Protein AF-A0A254RYH1-F1 (afdb_monomer_lite)

pLDDT: mean 77.45, std 20.41, range [23.27, 95.62]

Secondary structure (DSSP, 8-state):
---------PPPP--PPPP-----------PPP----HHHHHHHHHHHT-HHHHHHHHHHHHHHHHHHH-HHHHHHHHHHHHHHHHH-HHHHHHHHH--SSTTHHHHHHHHHGGGS-SS--HHHHHHHHHHHHHHH-GGGHHHHHHHHHHHHHH--HHHHHHHHHH-HHHHHHHHHHHHHHHHT-

Foldseek 3Di:
DDDDDDDDPDDDDDDDDDDDDDDDDDPPPPDPDPDQDPVNLVVLLVVLPPPVNLVVQLVVQLVSCCLQQNNVLSSQLSNQLSVQCSPDSVNVVLVVPDDDDPSCLVCVLVSRLVSHDQARDPRSLVSQLVVVCVVPPPVCSQLSNQLSVVCRVVDGRSRLVNCCSNPVPVSVVVSVVSSVVSVVD

Radius of gyration: 21.61 Å; chains: 1; bounding box: 46×50×61 Å

Sequence (185 aa):
MAVSLVFGQKAPTKAAPIDPKASAPTPATTMPAFEITEEDMAMIRMLLNNEMFKNSFAEQCTAESATLLGAEQAAKSCNCAYDGLIKNDKLLYALATTDNDDGFDKWGFDVIEPCLPEKFTAEMGKAFVNQCVAESGEAARSVCECTYKEITKKYTVKSLVKSAFENPEKMQMDLVMIAGGCALK

Structure (mmCIF, N/CA/C/O backbone):
data_AF-A0A254RYH1-F1
#
_entry.id   AF-A0A254RYH1-F1
#
loop_
_atom_site.group_PDB
_atom_site.id
_atom_site.type_symbol
_atom_site.label_atom_id
_atom_site.label_alt_id
_atom_site.label_comp_id
_atom_site.label_asym_id
_atom_site.label_entity_id
_atom_site.label_seq_id
_atom_site.pdbx_PDB_ins_code
_atom_site.Cartn_x
_atom_site.Cartn_y
_atom_site.Cartn_z
_atom_site.occupancy
_atom_site.B_iso_or_equiv
_atom_site.auth_seq_id
_atom_site.auth_comp_id
_atom_site.auth_asym_id
_atom_site.auth_atom_id
_atom_site.pdbx_PDB_model_num
ATOM 1 N N . MET A 1 1 ? 19.716 11.170 -8.579 1.00 33.19 1 MET A N 1
ATOM 2 C CA . MET A 1 1 ? 19.469 10.690 -7.205 1.00 33.19 1 MET A CA 1
ATOM 3 C C . MET A 1 1 ? 18.232 11.398 -6.686 1.00 33.19 1 MET A C 1
ATOM 5 O O . MET A 1 1 ? 18.332 12.570 -6.356 1.00 33.19 1 MET A O 1
ATOM 9 N N . ALA A 1 2 ? 17.087 10.721 -6.703 1.00 23.27 2 ALA A N 1
ATOM 10 C CA . ALA A 1 2 ? 15.892 11.061 -5.935 1.00 23.27 2 ALA A CA 1
ATOM 11 C C . ALA A 1 2 ? 14.972 9.834 -6.002 1.00 23.27 2 ALA A C 1
ATOM 13 O O . ALA A 1 2 ? 14.367 9.580 -7.034 1.00 23.27 2 ALA A O 1
ATOM 14 N N . VAL A 1 3 ? 14.973 9.030 -4.939 1.00 28.88 3 VAL A N 1
ATOM 15 C CA . VAL A 1 3 ? 13.918 8.051 -4.663 1.00 28.88 3 VAL A CA 1
ATOM 16 C C . VAL A 1 3 ? 12.916 8.824 -3.822 1.00 28.88 3 VAL A C 1
ATOM 18 O O . VAL A 1 3 ? 13.241 9.196 -2.695 1.00 28.88 3 VAL A O 1
ATOM 21 N N . SER A 1 4 ? 11.751 9.136 -4.376 1.00 26.77 4 SER A N 1
ATOM 22 C CA . SER A 1 4 ? 10.667 9.766 -3.622 1.00 26.77 4 SER A CA 1
ATOM 23 C C . SER A 1 4 ? 9.492 8.808 -3.569 1.00 26.77 4 SER A C 1
ATOM 25 O O . SER A 1 4 ? 8.506 8.953 -4.280 1.00 26.77 4 SER A O 1
ATOM 27 N N . LEU A 1 5 ? 9.636 7.823 -2.685 1.00 28.67 5 LEU A N 1
ATOM 28 C CA . LEU A 1 5 ? 8.502 7.228 -1.996 1.00 28.67 5 LEU A CA 1
ATOM 29 C C . LEU A 1 5 ? 8.273 8.045 -0.716 1.00 28.67 5 LEU A C 1
ATOM 31 O O . LEU A 1 5 ? 9.214 8.542 -0.102 1.00 28.67 5 LEU A O 1
ATOM 35 N N . VAL A 1 6 ? 6.996 8.263 -0.443 1.00 38.44 6 VAL A N 1
ATOM 36 C CA . VAL A 1 6 ? 6.366 9.332 0.339 1.00 38.44 6 VAL A CA 1
ATOM 37 C C . VAL A 1 6 ? 6.718 9.297 1.845 1.00 38.44 6 VAL A C 1
ATOM 39 O O . VAL A 1 6 ? 7.203 8.291 2.349 1.00 38.44 6 VAL A O 1
ATOM 42 N N . PHE A 1 7 ? 6.366 10.387 2.542 1.00 36.16 7 PHE A N 1
ATOM 43 C CA . PHE A 1 7 ? 6.183 10.547 3.998 1.00 36.16 7 PHE A CA 1
ATOM 44 C C . PHE A 1 7 ? 7.418 10.934 4.830 1.00 36.16 7 PHE A C 1
ATOM 46 O O . PHE A 1 7 ? 8.442 10.263 4.845 1.00 36.16 7 PHE A O 1
ATOM 53 N N . GLY A 1 8 ? 7.292 12.065 5.542 1.00 34.50 8 GLY A N 1
ATOM 54 C CA . GLY A 1 8 ? 8.281 12.557 6.506 1.00 34.50 8 GLY A CA 1
ATOM 55 C C . GLY A 1 8 ? 8.925 13.906 6.163 1.00 34.50 8 GLY A C 1
ATOM 56 O O . GLY A 1 8 ? 10.149 14.005 6.084 1.00 34.50 8 GLY A O 1
ATOM 57 N N . GLN A 1 9 ? 8.148 14.987 6.010 1.00 30.06 9 GLN A N 1
ATOM 58 C CA . GLN A 1 9 ? 8.721 16.334 6.153 1.00 30.06 9 GLN A CA 1
ATOM 59 C C . GLN A 1 9 ? 8.847 16.672 7.644 1.00 30.06 9 GLN A C 1
ATOM 61 O O . GLN A 1 9 ? 7.959 17.270 8.245 1.00 30.06 9 G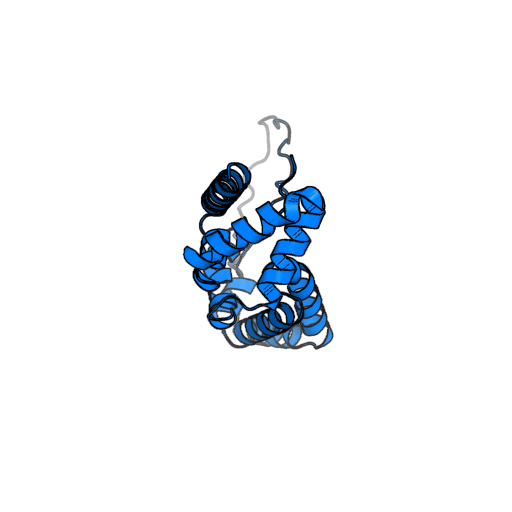LN A O 1
ATOM 66 N N . LYS A 1 10 ? 9.989 16.315 8.243 1.00 35.03 10 LYS A N 1
ATOM 67 C CA . LYS A 1 10 ? 10.417 16.896 9.521 1.00 35.03 10 LYS A CA 1
ATOM 68 C C . LYS A 1 10 ? 10.562 18.412 9.356 1.00 35.03 10 LYS A C 1
ATOM 70 O O . LYS A 1 10 ? 11.391 18.877 8.573 1.00 35.03 10 LYS A O 1
ATOM 75 N N . ALA A 1 11 ? 9.779 19.177 10.112 1.00 32.97 11 ALA A N 1
ATOM 76 C CA . ALA A 1 11 ? 9.946 20.622 10.220 1.00 32.97 11 ALA A CA 1
ATOM 77 C C . ALA A 1 11 ? 11.308 20.973 10.869 1.00 32.97 11 ALA A C 1
ATOM 79 O O . ALA A 1 11 ? 11.775 20.250 11.755 1.00 32.97 11 ALA A O 1
ATOM 80 N N . PRO A 1 12 ? 11.967 22.073 10.456 1.00 33.88 12 PRO A N 1
ATOM 81 C CA . PRO A 1 12 ? 13.287 22.444 10.950 1.00 33.88 12 PRO A CA 1
ATOM 82 C C . PRO A 1 12 ? 13.237 23.006 12.378 1.00 33.88 12 PRO A C 1
ATOM 84 O O . PRO A 1 12 ? 12.586 24.010 12.663 1.00 33.88 12 PRO A O 1
ATOM 87 N N . THR A 1 13 ? 14.003 22.387 13.273 1.00 40.78 13 THR A N 1
ATOM 88 C CA . THR A 1 13 ? 14.252 22.865 14.634 1.00 40.78 13 THR A CA 1
ATOM 89 C C . THR A 1 13 ? 15.182 24.080 14.618 1.00 40.78 13 THR A C 1
ATOM 91 O O . THR A 1 13 ? 16.359 23.954 14.278 1.00 40.78 13 THR A O 1
ATOM 94 N N . LYS A 1 14 ? 14.699 25.246 15.064 1.00 39.44 14 LYS A N 1
ATOM 95 C CA . LYS A 1 14 ? 15.514 26.225 15.809 1.00 39.44 14 LYS A CA 1
ATOM 96 C C . LYS A 1 14 ? 14.633 27.295 16.458 1.00 39.44 14 LYS A C 1
ATOM 98 O O . LYS A 1 14 ? 14.116 28.171 15.775 1.00 39.44 14 LYS A O 1
ATOM 103 N N . ALA A 1 15 ? 14.545 27.271 17.784 1.00 32.78 15 ALA A N 1
ATOM 104 C CA . ALA A 1 15 ? 14.210 28.447 18.581 1.00 32.78 15 ALA A CA 1
ATOM 105 C C . ALA A 1 15 ? 15.383 28.740 19.532 1.00 32.78 15 ALA A C 1
ATOM 107 O O . ALA A 1 15 ? 16.015 27.823 20.055 1.00 32.78 15 ALA A O 1
ATOM 108 N N . ALA A 1 16 ? 15.720 30.022 19.642 1.00 33.06 16 ALA A N 1
ATOM 109 C CA . ALA A 1 16 ? 16.871 30.575 20.354 1.00 33.06 16 ALA A CA 1
ATOM 110 C C . ALA A 1 16 ? 16.774 30.396 21.891 1.00 33.06 16 ALA A C 1
ATOM 112 O O . ALA A 1 16 ? 15.685 30.122 22.399 1.00 33.06 16 ALA A O 1
ATOM 113 N N . PRO A 1 17 ? 17.880 30.557 22.649 1.00 37.59 17 PRO A N 1
ATOM 114 C CA . PRO A 1 17 ? 17.865 30.414 24.102 1.00 37.59 17 PRO A CA 1
ATOM 115 C C . PRO A 1 17 ? 17.129 31.598 24.742 1.00 37.59 17 PRO A C 1
ATOM 117 O O . PRO A 1 17 ? 17.423 32.747 24.418 1.00 37.59 17 PRO A O 1
ATOM 120 N N . ILE A 1 18 ? 16.189 31.322 25.649 1.00 38.34 18 ILE A N 1
ATOM 121 C CA . ILE A 1 18 ? 15.479 32.346 26.426 1.00 38.34 18 ILE A CA 1
ATOM 122 C C . ILE A 1 18 ? 16.126 32.435 27.816 1.00 38.34 18 ILE A C 1
ATOM 124 O O . ILE A 1 18 ? 16.271 31.424 28.504 1.00 38.34 18 ILE A O 1
ATOM 128 N N . ASP A 1 19 ? 16.538 33.650 28.186 1.00 34.50 19 ASP A N 1
ATOM 129 C CA . ASP A 1 19 ? 17.173 34.034 29.451 1.00 34.50 19 ASP A CA 1
ATOM 130 C C . ASP A 1 19 ? 16.383 33.593 30.705 1.00 34.50 19 ASP A C 1
ATOM 132 O O . ASP A 1 19 ? 15.159 33.752 30.761 1.00 34.50 19 ASP A O 1
ATOM 136 N N . PRO A 1 20 ? 17.053 33.106 31.768 1.00 43.25 20 PRO A N 1
ATOM 137 C CA . PRO A 1 20 ? 16.396 32.635 32.977 1.00 43.25 20 PRO A CA 1
ATOM 138 C C . PRO A 1 20 ? 16.211 33.780 33.979 1.00 43.25 20 PRO A C 1
ATOM 140 O O . PRO A 1 20 ? 17.008 33.942 34.906 1.00 43.25 20 PRO A O 1
ATOM 143 N N . LYS A 1 21 ? 15.141 34.575 33.863 1.00 38.81 21 LYS A N 1
ATOM 144 C CA . LYS A 1 21 ? 14.652 35.304 35.044 1.00 38.81 21 LYS A CA 1
ATOM 145 C C . LYS A 1 21 ? 13.182 35.705 34.977 1.00 38.81 21 LYS A C 1
ATOM 147 O O . LYS A 1 21 ? 12.766 36.454 34.106 1.00 38.81 21 LYS A O 1
ATOM 152 N N . ALA A 1 22 ? 12.486 35.289 36.034 1.00 38.31 22 ALA A N 1
ATOM 153 C CA . ALA A 1 22 ? 11.179 35.736 36.503 1.00 38.31 22 ALA A CA 1
ATOM 154 C C . ALA A 1 22 ? 9.954 35.255 35.710 1.00 38.31 22 ALA A C 1
ATOM 156 O O . ALA A 1 22 ? 9.485 35.910 34.790 1.00 38.31 22 ALA A O 1
ATOM 157 N N . SER A 1 23 ? 9.349 34.167 36.192 1.00 35.91 23 SER A N 1
ATOM 158 C CA . SER A 1 23 ? 7.908 34.099 36.474 1.00 35.91 23 SER A CA 1
ATOM 159 C C . SER A 1 23 ? 7.653 32.923 37.418 1.00 35.91 23 SER A C 1
ATOM 161 O O . SER A 1 23 ? 8.179 31.831 37.216 1.00 35.91 23 SER A O 1
ATOM 163 N N . ALA A 1 24 ? 6.931 33.179 38.507 1.00 38.78 24 ALA A N 1
ATOM 164 C CA . ALA A 1 24 ? 6.559 32.181 39.505 1.00 38.78 24 ALA A CA 1
ATOM 165 C C . ALA A 1 24 ? 5.776 31.016 38.862 1.00 38.78 24 ALA A C 1
ATOM 167 O O . ALA A 1 24 ? 5.088 31.245 37.865 1.00 38.78 24 ALA A O 1
ATOM 168 N N . PRO A 1 25 ? 5.834 29.788 39.413 1.00 41.16 25 PRO A N 1
ATOM 169 C CA . PRO A 1 25 ? 5.046 28.684 38.888 1.00 41.16 25 PRO A CA 1
ATOM 170 C C . PRO A 1 25 ? 3.562 28.983 39.114 1.00 41.16 25 PRO A C 1
ATOM 172 O O . PRO A 1 25 ? 3.058 28.935 40.236 1.00 41.16 25 PRO A O 1
ATOM 175 N N . THR A 1 26 ? 2.857 29.313 38.036 1.00 39.34 26 THR A N 1
ATOM 176 C CA . THR A 1 26 ? 1.405 29.166 37.973 1.00 39.34 26 THR A CA 1
ATOM 177 C C . THR A 1 26 ? 1.095 27.694 38.257 1.00 39.34 26 THR A C 1
ATOM 179 O O . THR A 1 26 ? 1.777 26.833 37.693 1.00 39.34 26 THR A O 1
ATOM 182 N N . PRO A 1 27 ? 0.125 27.359 39.128 1.00 42.41 27 PRO A N 1
ATOM 183 C CA . PRO A 1 27 ? -0.299 25.977 39.287 1.00 42.41 27 PRO A CA 1
ATOM 184 C C . PRO A 1 27 ? -0.670 25.450 37.904 1.00 42.41 27 PRO A C 1
ATOM 186 O O . PRO A 1 27 ? -1.487 26.061 37.215 1.00 42.41 27 PRO A O 1
ATOM 189 N N . ALA A 1 28 ? -0.031 24.363 37.476 1.00 43.62 28 ALA A N 1
ATOM 190 C CA . ALA A 1 28 ? -0.444 23.668 36.276 1.00 43.62 28 ALA A CA 1
ATOM 191 C C . ALA A 1 28 ? -1.876 23.191 36.524 1.00 43.62 28 ALA A C 1
ATOM 193 O O . ALA A 1 28 ? -2.092 22.230 37.262 1.00 43.62 28 ALA A O 1
ATOM 194 N N . THR A 1 29 ? -2.857 23.890 35.956 1.00 39.38 29 THR A N 1
ATOM 195 C CA . THR A 1 29 ? -4.185 23.328 35.757 1.00 39.38 29 THR A CA 1
ATOM 196 C C . THR A 1 29 ? -3.958 22.108 34.885 1.00 39.38 29 THR A C 1
ATOM 198 O O . THR A 1 29 ? -3.730 22.234 33.684 1.00 39.38 29 THR A O 1
ATOM 201 N N . THR A 1 30 ? -3.904 20.931 35.503 1.00 39.59 30 THR A N 1
ATOM 202 C CA . THR A 1 30 ? -3.929 19.669 34.780 1.00 39.59 30 THR A CA 1
ATOM 203 C C . THR A 1 30 ? -5.223 19.708 33.986 1.00 39.59 30 THR A C 1
ATOM 205 O O . THR A 1 30 ? -6.306 19.662 34.571 1.00 39.59 30 THR A O 1
ATOM 208 N N . MET A 1 31 ? -5.127 19.924 32.671 1.00 40.12 31 MET A N 1
ATOM 209 C CA . MET A 1 31 ? -6.288 19.740 31.816 1.00 40.12 31 MET A CA 1
ATOM 210 C C . MET A 1 31 ? -6.759 18.303 32.055 1.00 40.12 31 MET A C 1
ATOM 212 O O . MET A 1 31 ? -5.908 17.407 32.110 1.00 40.12 31 MET A O 1
ATOM 216 N N . PRO A 1 32 ? -8.061 18.073 32.291 1.00 44.00 32 PRO A N 1
ATOM 217 C CA . PRO A 1 32 ? -8.561 16.717 32.426 1.00 44.00 32 PRO A CA 1
ATOM 218 C C . PRO A 1 32 ? -8.129 15.939 31.183 1.00 44.00 32 PRO A C 1
ATOM 220 O O . PRO A 1 32 ? -8.214 16.462 30.070 1.00 44.00 32 PRO A O 1
ATOM 223 N N . ALA A 1 33 ? -7.609 14.725 31.384 1.00 53.38 33 ALA A N 1
ATOM 224 C CA . ALA A 1 33 ? -7.376 13.809 30.280 1.00 53.38 33 ALA A CA 1
ATOM 225 C C . ALA A 1 33 ? -8.691 13.714 29.498 1.00 53.38 33 ALA A C 1
ATOM 227 O O . ALA A 1 33 ? -9.734 13.421 30.082 1.00 53.38 33 ALA A O 1
ATOM 228 N N . PHE A 1 34 ? -8.657 14.082 28.220 1.00 57.25 34 PHE A N 1
ATOM 229 C CA . PHE A 1 34 ? -9.836 14.078 27.367 1.00 57.25 34 PHE A CA 1
ATOM 230 C C . PHE A 1 34 ? -10.179 12.607 27.093 1.00 57.25 34 PHE A C 1
ATOM 232 O O . PHE A 1 34 ? -9.616 11.986 26.196 1.00 57.25 34 PHE A O 1
ATOM 239 N N . GLU A 1 35 ? -11.012 12.001 27.940 1.00 69.50 35 GLU A N 1
ATOM 240 C CA . GLU A 1 35 ? -11.514 10.647 27.711 1.00 69.50 35 GLU A CA 1
ATOM 241 C C . GLU A 1 35 ? -12.618 10.716 26.656 1.00 69.50 35 GLU A C 1
ATOM 243 O O . GLU A 1 35 ? -13.669 11.311 26.881 1.00 69.50 35 GLU A O 1
ATOM 248 N N . ILE A 1 36 ? -12.361 10.120 25.490 1.00 76.69 36 ILE A N 1
ATOM 249 C CA . ILE A 1 36 ? -13.352 10.001 24.418 1.00 76.69 36 ILE A CA 1
ATOM 250 C C . ILE A 1 36 ? -14.480 9.085 24.896 1.00 76.69 36 ILE A C 1
ATOM 252 O O . ILE A 1 36 ? -14.246 7.916 25.216 1.00 76.69 36 ILE A O 1
ATOM 256 N N . THR A 1 37 ? -15.698 9.617 24.936 1.00 84.56 37 THR A N 1
ATOM 257 C CA . THR A 1 37 ? -16.898 8.893 25.369 1.00 84.56 37 THR A CA 1
ATOM 258 C C . THR A 1 37 ? -17.514 8.064 24.234 1.00 84.56 37 THR A C 1
ATOM 260 O O . THR A 1 37 ? -17.166 8.209 23.060 1.00 84.56 37 THR A O 1
ATOM 263 N N . GLU A 1 38 ? -18.478 7.194 24.555 1.00 82.69 38 GLU A N 1
ATOM 264 C CA . GLU A 1 38 ? -19.252 6.476 23.528 1.00 82.69 38 GLU A CA 1
ATOM 265 C C . GLU A 1 38 ? -20.048 7.428 22.617 1.00 82.69 38 GLU A C 1
ATOM 267 O O . GLU A 1 38 ? -20.191 7.156 21.421 1.00 82.69 38 GLU A O 1
ATOM 272 N N . GLU A 1 39 ? -20.525 8.557 23.154 1.00 84.69 39 GLU A N 1
ATOM 273 C CA . GLU A 1 39 ? -21.216 9.596 22.381 1.00 84.69 39 GLU A CA 1
ATOM 274 C C . GLU A 1 39 ? -20.260 10.278 21.393 1.00 84.69 39 GLU A C 1
ATOM 276 O O . GLU A 1 39 ? -20.604 10.441 20.219 1.00 84.69 39 GLU A O 1
ATOM 281 N N . ASP A 1 40 ? -19.030 10.576 21.824 1.00 85.62 40 ASP A N 1
ATOM 282 C CA . ASP A 1 40 ? -17.986 11.121 20.950 1.00 85.62 40 ASP A CA 1
ATOM 283 C C . ASP A 1 40 ? -17.645 10.135 19.826 1.00 85.62 40 ASP A C 1
ATOM 285 O O . ASP A 1 40 ? -17.578 10.514 18.657 1.00 85.62 40 ASP A O 1
ATOM 289 N N . MET A 1 41 ? -17.514 8.842 20.138 1.00 85.06 41 MET A N 1
ATOM 290 C CA . MET A 1 41 ? -17.270 7.798 19.136 1.00 85.06 41 MET A CA 1
ATOM 291 C C . MET A 1 41 ? -18.425 7.661 18.139 1.00 85.06 41 MET A C 1
ATOM 293 O O . MET A 1 41 ? -18.194 7.448 16.945 1.00 85.06 41 MET A O 1
ATOM 297 N N . ALA A 1 42 ? -19.674 7.801 18.590 1.00 86.12 42 ALA A N 1
ATOM 298 C CA . ALA A 1 42 ? -20.834 7.815 17.704 1.00 86.12 42 ALA A CA 1
ATOM 299 C C . ALA A 1 42 ? -20.828 9.048 16.784 1.00 86.12 42 ALA A C 1
ATOM 301 O O . ALA A 1 42 ? -21.083 8.918 15.583 1.00 86.12 42 ALA A O 1
ATOM 302 N N . MET A 1 43 ? -20.467 10.221 17.313 1.00 85.88 43 MET A N 1
ATOM 303 C CA . MET A 1 43 ? -20.325 11.451 16.533 1.00 85.88 43 MET A CA 1
ATOM 304 C C . MET A 1 43 ? -19.196 11.338 15.503 1.00 85.88 43 MET A C 1
ATOM 306 O O . MET A 1 43 ? -19.402 11.665 14.334 1.00 85.88 43 MET A O 1
ATOM 310 N N . ILE A 1 44 ? -18.037 10.804 15.891 1.00 87.25 44 ILE A N 1
ATOM 311 C CA . ILE A 1 44 ? -16.910 10.550 14.988 1.00 87.25 44 ILE A CA 1
ATOM 312 C C . ILE A 1 44 ? -17.336 9.591 13.872 1.00 87.25 44 ILE A C 1
ATOM 314 O O . ILE A 1 44 ? -17.120 9.889 12.698 1.00 87.25 44 ILE A O 1
ATOM 318 N N . ARG A 1 45 ? -18.012 8.477 14.188 1.00 86.81 45 ARG A N 1
ATOM 319 C CA . ARG A 1 45 ? -18.544 7.571 13.153 1.00 86.81 45 ARG A CA 1
ATOM 320 C C . ARG A 1 45 ? -19.521 8.267 12.223 1.00 86.81 45 ARG A C 1
ATOM 322 O O . ARG A 1 45 ? -19.501 7.986 11.030 1.00 86.81 45 ARG A O 1
ATOM 329 N N . MET A 1 46 ? -20.391 9.131 12.736 1.00 86.56 46 MET A N 1
ATOM 330 C CA . MET A 1 46 ? -21.338 9.871 11.904 1.00 86.56 46 MET A CA 1
ATOM 331 C C . MET A 1 46 ? -20.610 10.819 10.941 1.00 86.56 46 MET A C 1
ATOM 333 O O . MET A 1 46 ? -20.962 10.872 9.764 1.00 86.56 46 MET A O 1
ATOM 337 N N . LEU A 1 47 ? -19.579 11.524 11.417 1.00 86.25 47 LEU A N 1
ATOM 338 C CA . LEU A 1 47 ? -18.754 12.414 10.595 1.00 86.25 47 LEU A CA 1
ATOM 339 C C . LEU A 1 47 ? -17.985 11.646 9.518 1.00 86.25 47 LEU A C 1
ATOM 341 O O . LEU A 1 47 ? -17.957 12.071 8.367 1.00 86.25 47 LEU A O 1
ATOM 345 N N . LEU A 1 48 ? -17.406 10.500 9.876 1.00 86.81 48 LEU A N 1
ATOM 346 C CA . LEU A 1 48 ? -16.688 9.644 8.937 1.00 86.81 48 LEU A CA 1
ATOM 347 C C . LEU A 1 48 ? -17.646 9.014 7.912 1.00 86.81 48 LEU A C 1
ATOM 349 O O . LEU A 1 48 ? -17.395 9.064 6.716 1.00 86.81 48 LEU A O 1
ATOM 353 N N . ASN A 1 49 ? -18.823 8.543 8.324 1.00 85.00 49 ASN A N 1
ATOM 354 C CA . ASN A 1 49 ? -19.820 8.002 7.392 1.00 85.00 49 ASN A CA 1
ATOM 355 C C . ASN A 1 49 ? -20.408 9.036 6.412 1.00 85.00 49 ASN A C 1
ATOM 357 O O . ASN A 1 49 ? -21.217 8.670 5.558 1.00 85.00 49 ASN A O 1
ATOM 361 N N . ASN A 1 50 ? -20.024 10.310 6.499 1.00 88.62 50 ASN A N 1
ATOM 362 C CA . ASN A 1 50 ? -20.370 11.294 5.489 1.00 88.62 50 ASN A CA 1
ATOM 363 C C . ASN A 1 50 ? -19.763 10.914 4.125 1.00 88.62 50 ASN A C 1
ATOM 365 O O . ASN A 1 50 ? -18.549 10.757 3.991 1.00 88.62 50 ASN A O 1
ATOM 369 N N . GLU A 1 51 ? -20.603 10.826 3.089 1.00 87.56 51 GLU A N 1
ATOM 370 C CA . GLU A 1 51 ? -20.168 10.429 1.743 1.00 87.56 51 GLU A CA 1
ATOM 371 C C . GLU A 1 51 ? -19.061 11.328 1.182 1.00 87.56 51 GLU A C 1
ATOM 373 O O . GLU A 1 51 ? -18.152 10.835 0.521 1.00 87.56 51 GLU A O 1
ATOM 378 N N . MET A 1 52 ? -19.082 12.632 1.478 1.00 86.81 52 MET A N 1
ATOM 379 C CA . MET A 1 52 ? -18.039 13.556 1.027 1.00 86.81 52 MET A CA 1
ATOM 380 C C . MET A 1 52 ? -16.684 13.206 1.647 1.00 86.81 52 MET A C 1
ATOM 382 O O . MET A 1 52 ? -15.669 13.218 0.950 1.00 86.81 52 MET A O 1
ATOM 386 N N . PHE A 1 53 ? -16.664 12.858 2.936 1.00 87.12 53 PHE A N 1
ATOM 387 C CA . PHE A 1 53 ? -15.435 12.458 3.614 1.00 87.12 53 PHE A CA 1
ATOM 388 C C . PHE A 1 53 ? -14.932 11.111 3.091 1.00 87.12 53 PHE A C 1
ATOM 390 O O . PHE A 1 53 ? -13.766 11.001 2.715 1.00 87.12 53 PHE A O 1
ATOM 397 N N . LYS A 1 54 ? -15.813 10.106 3.007 1.00 87.00 54 LYS A N 1
ATOM 398 C CA . LYS A 1 54 ? -15.466 8.780 2.479 1.00 87.00 54 LYS A CA 1
ATOM 399 C C . LYS A 1 54 ? -14.910 8.863 1.056 1.00 87.00 54 LYS A C 1
ATOM 401 O O . LYS A 1 54 ? -13.876 8.260 0.780 1.00 87.00 54 LYS A O 1
ATOM 406 N N . ASN A 1 55 ? -15.555 9.628 0.177 1.00 88.38 55 ASN A N 1
ATOM 407 C CA . ASN A 1 55 ? -15.104 9.794 -1.205 1.00 88.38 55 ASN A CA 1
ATOM 408 C C . ASN A 1 55 ? -13.747 10.498 -1.264 1.00 88.38 55 ASN A C 1
ATOM 410 O O . ASN A 1 55 ? -12.845 10.004 -1.930 1.00 88.38 55 ASN A O 1
ATOM 414 N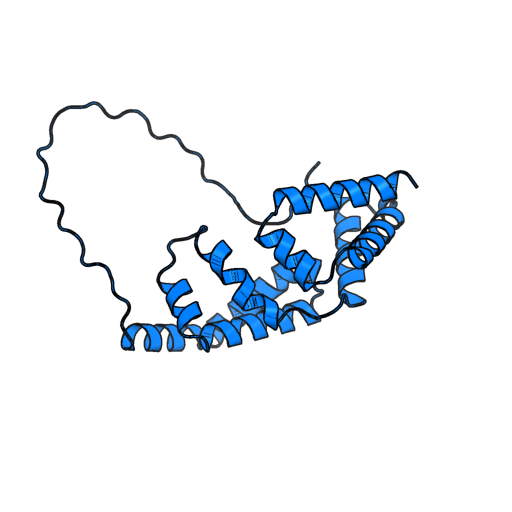 N . SER A 1 56 ? -13.567 11.584 -0.505 1.00 88.00 56 SER A N 1
ATOM 415 C CA . SER A 1 56 ? -12.290 12.306 -0.444 1.00 88.00 56 SER A CA 1
ATOM 416 C C . SER A 1 56 ? -11.147 11.423 0.071 1.00 88.00 56 SER A C 1
ATOM 418 O O . SER A 1 56 ? -10.066 11.401 -0.517 1.00 88.00 56 SER A O 1
ATOM 420 N N . PHE A 1 57 ? -11.389 10.637 1.126 1.00 87.50 57 PHE A N 1
ATOM 421 C CA . PHE A 1 57 ? -10.412 9.674 1.635 1.00 87.50 57 PHE A CA 1
ATOM 422 C C . PHE A 1 57 ? -10.080 8.605 0.591 1.00 87.50 57 PHE A C 1
ATOM 424 O O . PHE A 1 57 ? -8.908 8.333 0.328 1.00 87.50 57 PHE A O 1
ATOM 431 N N . ALA A 1 58 ? -11.103 7.993 -0.013 1.00 85.75 58 ALA A N 1
ATOM 432 C CA . ALA A 1 58 ? -10.917 6.936 -0.995 1.00 85.75 58 ALA A CA 1
ATOM 433 C C . ALA A 1 58 ? -10.148 7.442 -2.221 1.00 85.75 58 ALA A C 1
ATOM 435 O O . ALA A 1 58 ? -9.247 6.748 -2.683 1.00 85.75 58 ALA A O 1
ATOM 436 N N . GLU A 1 59 ? -10.448 8.643 -2.718 1.00 89.31 59 GLU A N 1
ATOM 437 C CA . GLU A 1 59 ? -9.735 9.268 -3.835 1.00 89.31 59 GLU A CA 1
ATOM 438 C C . GLU A 1 59 ? -8.260 9.512 -3.509 1.00 89.31 59 GLU A C 1
ATOM 440 O O . GLU A 1 59 ? -7.393 9.085 -4.273 1.00 89.31 59 GLU A O 1
ATOM 445 N N . GLN A 1 60 ? -7.966 10.131 -2.361 1.00 88.38 60 GLN A N 1
ATOM 446 C CA . GLN A 1 60 ? -6.591 10.422 -1.943 1.00 88.38 60 GLN A CA 1
ATOM 447 C C . GLN A 1 60 ? -5.781 9.138 -1.737 1.00 88.38 60 GLN A C 1
ATOM 449 O O . GLN A 1 60 ? -4.734 8.959 -2.358 1.00 88.38 60 GLN A O 1
ATOM 454 N N . CYS A 1 61 ? -6.313 8.193 -0.958 1.00 88.31 61 CYS A N 1
ATOM 455 C CA . CYS A 1 61 ? -5.662 6.906 -0.723 1.00 88.31 61 CYS A CA 1
ATOM 456 C C . CYS A 1 61 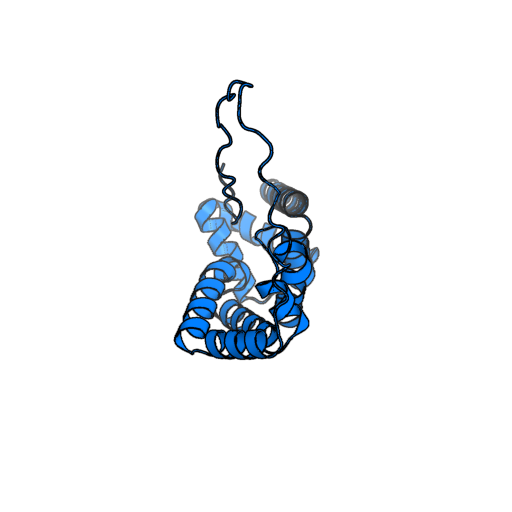? -5.436 6.140 -2.037 1.00 88.31 61 CYS A C 1
ATOM 458 O O . CYS A 1 61 ? -4.375 5.538 -2.235 1.00 88.31 61 CYS A O 1
ATOM 460 N N . THR A 1 62 ? -6.410 6.176 -2.957 1.00 89.94 62 THR A N 1
ATOM 461 C CA . THR A 1 62 ? -6.287 5.521 -4.266 1.00 89.94 62 THR A CA 1
ATOM 462 C C . THR A 1 62 ? -5.168 6.151 -5.079 1.00 89.94 62 THR A C 1
ATOM 464 O O . THR A 1 62 ? -4.349 5.421 -5.630 1.00 89.94 62 THR A O 1
ATOM 467 N N . ALA A 1 63 ? -5.109 7.482 -5.144 1.00 88.94 63 ALA A N 1
ATOM 468 C CA . ALA A 1 63 ? -4.090 8.197 -5.902 1.00 88.94 63 ALA A CA 1
ATOM 469 C C . ALA A 1 63 ? -2.674 7.898 -5.384 1.00 88.94 63 ALA A C 1
ATOM 471 O O . ALA A 1 63 ? -1.781 7.610 -6.181 1.00 88.94 63 ALA A O 1
ATOM 472 N N . GLU A 1 64 ? -2.481 7.893 -4.065 1.00 85.88 64 GLU A N 1
ATOM 473 C CA . GLU A 1 64 ? -1.183 7.602 -3.444 1.00 85.88 64 GLU A CA 1
ATOM 474 C C . GLU A 1 64 ? -0.767 6.138 -3.638 1.00 85.88 64 GLU A C 1
ATOM 476 O O . GLU A 1 64 ? 0.377 5.839 -3.989 1.00 85.88 64 GLU A O 1
ATOM 481 N N . SER A 1 65 ? -1.716 5.214 -3.478 1.00 85.50 65 SER A N 1
ATOM 482 C CA . SER A 1 65 ? -1.445 3.774 -3.526 1.00 85.50 65 SER A CA 1
ATOM 483 C C . SER A 1 65 ? -1.412 3.201 -4.946 1.00 85.50 65 SER A C 1
ATOM 485 O O . SER A 1 65 ? -0.915 2.089 -5.144 1.00 85.50 65 SER A O 1
ATOM 487 N N . ALA A 1 66 ? -1.923 3.924 -5.949 1.00 86.94 66 ALA A N 1
ATOM 488 C CA . ALA A 1 66 ? -2.015 3.450 -7.333 1.00 86.94 66 ALA A CA 1
ATOM 489 C C . ALA A 1 66 ? -0.649 3.124 -7.949 1.00 86.94 66 ALA A C 1
ATOM 491 O O . ALA A 1 66 ? -0.554 2.221 -8.779 1.00 86.94 66 ALA A O 1
ATOM 492 N N . THR A 1 67 ? 0.412 3.812 -7.522 1.00 80.88 67 THR A N 1
ATOM 493 C CA . THR A 1 67 ? 1.788 3.565 -7.989 1.00 80.88 67 THR A CA 1
ATOM 494 C C . THR A 1 67 ? 2.287 2.160 -7.637 1.00 80.88 67 THR A C 1
ATOM 496 O O . THR A 1 67 ? 3.058 1.569 -8.393 1.00 80.88 67 THR A O 1
ATOM 499 N N . LEU A 1 68 ? 1.806 1.598 -6.523 1.00 79.88 68 LEU A N 1
ATOM 500 C CA . LEU A 1 68 ? 2.178 0.270 -6.041 1.00 79.88 68 LEU A CA 1
ATOM 501 C C . LEU A 1 68 ? 1.127 -0.794 -6.379 1.00 79.88 68 LEU A C 1
ATOM 503 O O . LEU A 1 68 ? 1.471 -1.900 -6.801 1.00 79.88 68 LEU A O 1
ATOM 507 N N . LEU A 1 69 ? -0.152 -0.485 -6.159 1.00 84.81 69 LEU A N 1
ATOM 508 C CA . LEU A 1 69 ? -1.244 -1.452 -6.267 1.00 84.81 69 LEU A CA 1
ATOM 509 C C . LEU A 1 69 ? -1.885 -1.485 -7.666 1.00 84.81 69 LEU A C 1
ATOM 511 O O . LEU A 1 69 ? -2.504 -2.484 -8.024 1.00 84.81 69 LEU A O 1
ATOM 515 N N . GLY A 1 70 ? -1.719 -0.438 -8.475 1.00 87.44 70 GLY A N 1
ATOM 516 C CA . GLY A 1 70 ? -2.593 -0.181 -9.622 1.00 87.44 70 GLY A CA 1
ATOM 517 C C . GLY A 1 70 ? -3.897 0.496 -9.190 1.00 87.44 70 GLY A C 1
ATOM 518 O O . GLY A 1 70 ? -4.290 0.415 -8.027 1.00 87.44 70 GLY A O 1
ATOM 519 N N . ALA A 1 71 ? -4.561 1.198 -10.106 1.00 89.12 71 ALA A N 1
ATOM 520 C CA . ALA A 1 71 ? -5.713 2.040 -9.782 1.00 89.12 71 ALA A CA 1
ATOM 521 C C . ALA A 1 71 ? -6.913 1.225 -9.275 1.00 89.12 71 ALA A C 1
ATOM 523 O O . ALA A 1 71 ? -7.548 1.610 -8.292 1.00 89.12 71 ALA A O 1
ATOM 524 N N . GLU A 1 72 ? -7.212 0.083 -9.905 1.00 89.06 72 GLU A N 1
ATOM 525 C CA . GLU A 1 72 ? -8.376 -0.726 -9.528 1.00 89.06 72 GLU A CA 1
ATOM 526 C C . GLU A 1 72 ? -8.177 -1.365 -8.148 1.00 89.06 72 GLU A C 1
ATOM 528 O O . GLU A 1 72 ? -9.048 -1.300 -7.273 1.00 89.06 72 GLU A O 1
ATOM 533 N N . GLN A 1 73 ? -7.006 -1.963 -7.930 1.00 89.44 73 GLN A N 1
ATOM 534 C CA . GLN A 1 73 ? -6.685 -2.607 -6.663 1.00 89.44 73 GLN A CA 1
ATOM 535 C C . GLN A 1 73 ? -6.470 -1.587 -5.536 1.00 89.44 73 GLN A C 1
ATOM 537 O O . GLN A 1 73 ? -6.852 -1.874 -4.399 1.00 89.44 73 GLN A O 1
ATOM 542 N N . ALA A 1 74 ? -5.911 -0.406 -5.823 1.00 90.12 74 ALA A N 1
ATOM 543 C CA . ALA A 1 74 ? -5.802 0.686 -4.857 1.00 90.12 74 ALA A CA 1
ATOM 544 C C . ALA A 1 74 ? -7.188 1.128 -4.381 1.00 90.12 74 ALA A C 1
ATOM 546 O O . ALA A 1 74 ? -7.443 1.110 -3.180 1.00 90.12 74 ALA A O 1
ATOM 547 N N . ALA A 1 75 ? -8.120 1.385 -5.304 1.00 91.94 75 ALA A N 1
ATOM 548 C CA . ALA A 1 75 ? -9.488 1.760 -4.954 1.00 91.94 75 ALA A CA 1
ATOM 549 C C . ALA A 1 75 ? -10.174 0.705 -4.076 1.00 91.94 75 ALA A C 1
ATOM 551 O O . ALA A 1 75 ? -10.781 1.043 -3.057 1.00 91.94 75 ALA A O 1
ATOM 552 N N . LYS A 1 76 ? -10.041 -0.582 -4.421 1.00 91.94 76 LYS A N 1
ATOM 553 C CA . LYS A 1 76 ? -10.582 -1.690 -3.615 1.00 91.94 76 LYS A CA 1
ATOM 554 C C . LYS A 1 76 ? -9.978 -1.732 -2.211 1.00 91.94 76 LYS A C 1
ATOM 556 O O . LYS A 1 76 ? -10.715 -1.839 -1.232 1.00 91.94 76 LYS A O 1
ATOM 561 N N . SER A 1 77 ? -8.654 -1.631 -2.116 1.00 91.06 77 SER A N 1
ATOM 562 C CA . SER A 1 77 ? -7.933 -1.738 -0.843 1.00 91.06 77 SER A CA 1
ATOM 563 C C . SER A 1 77 ? -8.241 -0.544 0.067 1.00 91.06 77 SER A C 1
ATOM 565 O O . SER A 1 77 ? -8.533 -0.739 1.242 1.00 91.06 77 SER A O 1
ATOM 567 N N . CYS A 1 78 ? -8.281 0.672 -0.486 1.00 91.19 78 CYS A N 1
ATOM 568 C CA . CYS A 1 78 ? -8.598 1.904 0.238 1.00 91.19 78 CYS A CA 1
ATOM 569 C C . CYS A 1 78 ? -10.041 1.938 0.753 1.00 91.19 78 CYS A C 1
ATOM 571 O O . CYS A 1 78 ? -10.270 2.286 1.909 1.00 91.19 78 CYS A O 1
ATOM 573 N N . ASN A 1 79 ? -11.017 1.522 -0.064 1.00 92.12 79 ASN A N 1
ATOM 574 C CA . ASN A 1 79 ? -12.409 1.425 0.388 1.00 92.12 79 ASN A CA 1
ATOM 575 C C . ASN A 1 79 ? -12.579 0.368 1.488 1.00 92.12 79 ASN A C 1
ATOM 577 O O . ASN A 1 79 ? -13.266 0.615 2.475 1.00 92.12 79 ASN A O 1
ATOM 581 N N . CYS A 1 80 ? -11.929 -0.789 1.344 1.00 93.06 80 CYS A N 1
ATOM 582 C CA . CYS A 1 80 ? -11.943 -1.831 2.367 1.00 93.06 80 CYS A CA 1
ATOM 583 C C . CYS A 1 80 ? -11.310 -1.350 3.682 1.00 93.06 80 CYS A C 1
ATOM 585 O O . CYS A 1 80 ? -11.898 -1.548 4.743 1.00 93.06 80 CYS A O 1
ATOM 587 N N . ALA A 1 81 ? -10.152 -0.685 3.615 1.00 90.81 81 ALA A N 1
ATOM 588 C CA . ALA A 1 81 ? -9.446 -0.169 4.785 1.00 90.81 81 ALA A CA 1
ATOM 589 C C . ALA A 1 81 ? -10.293 0.876 5.522 1.00 90.81 81 ALA A C 1
ATOM 591 O O . ALA A 1 81 ? -10.427 0.824 6.744 1.00 90.81 81 ALA A O 1
ATOM 592 N N . TYR A 1 82 ? -10.936 1.769 4.766 1.00 90.56 82 TYR A N 1
ATOM 593 C CA . TYR A 1 82 ? -11.867 2.750 5.307 1.00 90.56 82 TYR A CA 1
ATOM 594 C C . TYR A 1 82 ? -13.048 2.091 6.027 1.00 90.56 82 TYR A C 1
ATOM 596 O O . TYR A 1 82 ? -13.331 2.399 7.184 1.00 90.56 82 TYR A O 1
ATOM 604 N N . ASP A 1 83 ? -13.709 1.138 5.364 1.00 90.00 83 ASP A N 1
ATOM 605 C CA . ASP A 1 83 ? -14.844 0.413 5.934 1.00 90.00 83 ASP A CA 1
ATOM 606 C C . ASP A 1 83 ? -14.442 -0.413 7.168 1.00 90.00 83 ASP A C 1
ATOM 608 O O . ASP A 1 83 ? -15.240 -0.565 8.094 1.00 90.00 83 ASP A O 1
ATOM 612 N N . GLY A 1 84 ? -13.218 -0.947 7.192 1.00 88.44 84 GLY A N 1
ATOM 613 C CA . GLY A 1 84 ? -12.648 -1.655 8.336 1.00 88.44 84 GLY A CA 1
ATOM 614 C C . GLY A 1 84 ? -12.388 -0.730 9.524 1.00 88.44 84 GLY A C 1
ATOM 615 O O . GLY A 1 84 ? -12.752 -1.067 10.649 1.00 88.44 84 GLY A O 1
ATOM 616 N N . LEU A 1 85 ? -11.831 0.455 9.269 1.00 87.81 85 LEU A N 1
ATOM 617 C CA . LEU A 1 85 ? -11.566 1.481 10.276 1.00 87.81 85 LEU A CA 1
ATOM 618 C C . LEU A 1 85 ? -12.856 1.952 10.962 1.00 87.81 85 LEU A C 1
ATOM 620 O O . LEU A 1 85 ? -12.947 1.911 12.186 1.00 87.81 85 LEU A O 1
ATOM 624 N N . ILE A 1 86 ? -13.882 2.340 10.197 1.00 87.94 86 ILE A N 1
ATOM 625 C CA . ILE A 1 86 ? -15.135 2.876 10.764 1.00 87.94 86 ILE A CA 1
ATOM 626 C C . ILE A 1 86 ? -15.942 1.833 11.557 1.00 87.94 86 ILE A C 1
ATOM 628 O O . ILE A 1 86 ? -16.726 2.198 12.435 1.00 87.94 86 ILE A O 1
ATOM 632 N N . LYS A 1 87 ? -15.771 0.539 11.246 1.00 87.00 87 LYS A N 1
ATOM 633 C CA . LYS A 1 87 ? -16.453 -0.584 11.914 1.00 87.00 87 LYS A CA 1
ATOM 634 C C . LYS A 1 87 ? -15.678 -1.129 13.113 1.00 87.00 87 LYS A C 1
ATOM 636 O O . LYS A 1 87 ? -16.205 -1.986 13.818 1.00 87.00 87 LYS A O 1
ATOM 641 N N . ASN A 1 88 ? -14.439 -0.688 13.324 1.00 85.81 88 ASN A N 1
ATOM 642 C CA . ASN A 1 88 ? -13.576 -1.203 14.375 1.00 85.81 88 ASN A CA 1
ATOM 643 C C . ASN A 1 88 ? -13.349 -0.142 15.450 1.00 85.81 88 ASN A C 1
ATOM 645 O O . ASN A 1 88 ? -12.498 0.731 15.321 1.00 85.81 88 ASN A O 1
ATOM 649 N N . ASP A 1 89 ? -14.086 -0.275 16.546 1.00 84.38 89 ASP A N 1
ATOM 650 C CA . ASP A 1 89 ? -14.094 0.653 17.678 1.00 84.38 89 ASP A CA 1
ATOM 651 C C . ASP A 1 89 ? -12.703 0.890 18.257 1.00 84.38 89 ASP A C 1
ATOM 653 O O . ASP A 1 89 ? -12.368 2.014 18.613 1.00 84.38 89 ASP A O 1
ATOM 657 N N . LYS A 1 90 ? -11.865 -0.152 18.294 1.00 83.75 90 LYS A N 1
ATOM 658 C CA . LYS A 1 90 ? -10.494 -0.056 18.798 1.00 83.75 90 LYS A CA 1
ATOM 659 C C . LYS A 1 90 ? -9.614 0.782 17.873 1.00 83.75 90 LYS A C 1
ATOM 661 O O . LYS A 1 90 ? -8.843 1.602 18.359 1.00 83.75 90 LYS A O 1
ATOM 666 N N . LEU A 1 91 ? -9.712 0.571 16.559 1.00 82.19 91 LEU A N 1
ATOM 667 C CA . LEU A 1 91 ? -8.935 1.331 15.573 1.00 82.19 91 LEU A CA 1
ATOM 668 C C . LEU A 1 91 ? -9.436 2.767 15.463 1.00 82.19 91 LEU A C 1
ATOM 670 O O . LEU A 1 91 ? -8.641 3.692 15.367 1.00 82.19 91 LEU A O 1
ATOM 674 N N . LEU A 1 92 ? -10.749 2.958 15.529 1.00 83.62 92 LEU A N 1
ATOM 675 C CA . LEU A 1 92 ? -11.350 4.278 15.506 1.00 83.62 92 LEU A CA 1
ATOM 676 C C . LEU A 1 92 ? -10.999 5.083 16.763 1.00 83.62 92 LEU A C 1
ATOM 678 O O . LEU A 1 92 ? -10.708 6.271 16.668 1.00 83.62 92 LEU A O 1
ATOM 682 N N . TYR A 1 93 ? -10.967 4.427 17.925 1.00 83.56 93 TYR A N 1
ATOM 683 C CA . TYR A 1 93 ? -10.496 5.038 19.161 1.00 83.56 93 TYR A CA 1
ATOM 684 C C . TYR A 1 93 ? -9.015 5.390 19.044 1.00 83.56 93 TYR A C 1
ATOM 686 O O . TYR A 1 93 ? -8.638 6.522 19.317 1.00 83.56 93 TYR A O 1
ATOM 694 N N . ALA A 1 94 ? -8.190 4.462 18.542 1.00 81.81 94 ALA A N 1
ATOM 695 C CA . ALA A 1 94 ? -6.775 4.720 18.304 1.00 81.81 94 ALA A CA 1
ATOM 696 C C . ALA A 1 94 ? -6.563 5.914 17.362 1.00 81.81 94 ALA A C 1
ATOM 698 O O . ALA A 1 94 ? -5.736 6.764 17.668 1.00 81.81 94 ALA A O 1
ATOM 699 N N . LEU A 1 95 ? -7.333 6.035 16.276 1.00 80.62 95 LEU A N 1
ATOM 700 C CA . LEU A 1 95 ? -7.303 7.200 15.389 1.00 80.62 95 LEU A CA 1
ATOM 701 C C . LEU A 1 95 ? -7.636 8.495 16.135 1.00 80.62 95 LEU A C 1
ATOM 703 O O . LEU A 1 95 ? -6.963 9.500 15.941 1.00 80.62 95 LEU A O 1
ATOM 707 N N . ALA A 1 96 ? -8.665 8.472 16.978 1.00 80.31 96 ALA A N 1
ATOM 708 C CA . ALA A 1 96 ? -9.141 9.658 17.676 1.00 80.31 96 ALA A CA 1
ATOM 709 C C . ALA A 1 96 ? -8.231 10.092 18.842 1.00 80.31 96 ALA A C 1
ATOM 711 O O . ALA A 1 96 ? -8.234 11.264 19.208 1.00 80.31 96 ALA A O 1
ATOM 712 N N . THR A 1 97 ? -7.447 9.172 19.413 1.00 77.56 97 THR A N 1
ATOM 713 C CA . THR A 1 97 ? -6.531 9.446 20.535 1.00 77.56 97 THR A CA 1
ATOM 714 C C . THR A 1 97 ? -5.060 9.539 20.140 1.00 77.56 97 THR A C 1
ATOM 716 O O . THR A 1 97 ? -4.219 9.822 20.990 1.00 77.56 97 THR A O 1
ATOM 719 N N . THR A 1 98 ? -4.710 9.219 18.894 1.00 71.88 98 THR A N 1
ATOM 720 C CA . THR A 1 98 ? -3.327 9.329 18.424 1.00 71.88 98 THR A CA 1
ATOM 721 C C . THR A 1 98 ? -3.048 10.779 18.046 1.00 71.88 98 THR A C 1
ATOM 723 O O . THR A 1 98 ? -3.482 11.241 16.994 1.00 71.88 98 THR A O 1
ATOM 726 N N . ASP A 1 99 ? -2.268 11.480 18.867 1.00 61.56 99 ASP A N 1
ATOM 727 C CA . ASP A 1 99 ? -1.519 12.645 18.396 1.00 61.5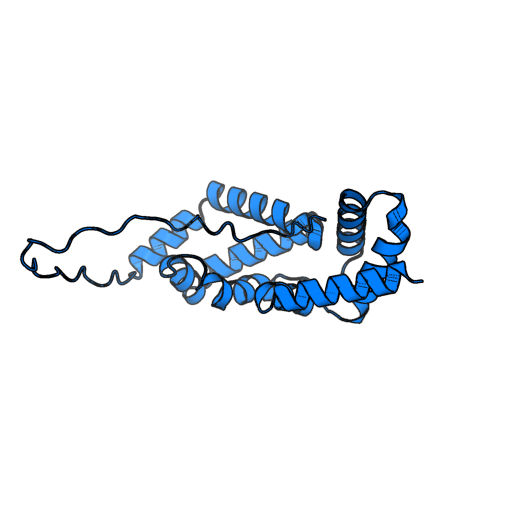6 99 ASP A CA 1
ATOM 728 C C . ASP A 1 99 ? -0.424 12.147 17.422 1.00 61.56 99 ASP A C 1
ATOM 730 O O . ASP A 1 99 ? 0.249 11.161 17.714 1.00 61.56 99 ASP A O 1
ATOM 734 N N . ASN A 1 100 ? -0.313 12.776 16.247 1.00 55.72 100 ASN A N 1
ATOM 735 C CA . ASN A 1 100 ? 0.363 12.319 15.012 1.00 55.72 100 ASN A CA 1
ATOM 736 C C . ASN A 1 100 ? 1.690 11.505 15.076 1.00 55.72 100 ASN A C 1
ATOM 738 O O . ASN A 1 100 ? 2.466 11.541 16.028 1.00 55.72 100 ASN A O 1
ATOM 742 N N . ASP A 1 101 ? 1.951 10.859 13.927 1.00 52.81 101 ASP A N 1
ATOM 743 C CA . ASP A 1 101 ? 3.087 10.036 13.459 1.00 52.81 101 ASP A CA 1
ATOM 744 C C . ASP A 1 101 ? 3.338 8.712 14.209 1.00 52.81 101 ASP A C 1
ATOM 746 O O . ASP A 1 101 ? 3.174 7.645 13.620 1.00 52.81 101 ASP A O 1
ATOM 750 N N . ASP A 1 102 ? 3.622 8.716 15.512 1.00 53.94 102 ASP A N 1
ATOM 751 C CA . ASP A 1 102 ? 4.092 7.494 16.202 1.00 53.94 102 ASP A CA 1
ATOM 752 C C . ASP A 1 102 ? 3.000 6.435 16.455 1.00 53.94 102 ASP A C 1
ATOM 754 O O . ASP A 1 102 ? 3.294 5.284 16.807 1.00 53.94 102 ASP A O 1
ATOM 758 N N . GLY A 1 103 ? 1.723 6.820 16.380 1.00 58.03 103 GLY A N 1
ATOM 759 C CA . GLY A 1 103 ? 0.612 5.891 16.585 1.00 58.03 103 GLY A CA 1
ATOM 760 C C . GLY A 1 103 ? 0.167 5.205 15.300 1.00 58.03 103 GLY A C 1
ATOM 761 O O . GLY A 1 103 ? -0.115 4.010 15.341 1.00 58.03 103 GLY A O 1
ATOM 762 N N . PHE A 1 104 ? 0.164 5.905 14.161 1.00 64.00 104 PHE A N 1
ATOM 763 C CA . PHE A 1 104 ? -0.246 5.306 12.888 1.00 64.00 104 PHE A CA 1
ATOM 764 C C . PHE A 1 104 ? 0.707 4.182 12.467 1.00 64.00 104 PHE A C 1
ATOM 766 O O . PHE A 1 104 ? 0.250 3.134 12.026 1.00 64.00 104 PHE A O 1
ATOM 773 N N . ASP A 1 105 ? 2.005 4.313 12.739 1.00 64.12 105 ASP A N 1
ATOM 774 C CA . ASP A 1 105 ? 2.979 3.243 12.492 1.00 64.12 105 ASP A CA 1
ATOM 775 C C . ASP A 1 105 ? 2.712 1.975 13.330 1.00 64.12 105 ASP A C 1
ATOM 777 O O . ASP A 1 105 ? 3.119 0.877 12.951 1.00 64.12 105 ASP A O 1
ATOM 781 N N . LYS A 1 106 ? 1.992 2.090 14.459 1.00 68.38 106 LYS A N 1
ATOM 782 C CA . LYS A 1 106 ? 1.697 0.964 15.366 1.00 68.38 106 LYS A CA 1
ATOM 783 C C . LYS A 1 106 ? 0.445 0.175 15.001 1.00 68.38 106 LYS A C 1
ATOM 785 O O . LYS A 1 106 ? 0.368 -0.994 15.363 1.00 68.38 106 LYS A O 1
ATOM 790 N N . TRP A 1 107 ? -0.546 0.800 14.365 1.00 75.56 107 TRP A N 1
ATOM 791 C CA . TRP A 1 107 ? -1.839 0.158 14.064 1.00 75.56 107 TRP A CA 1
ATOM 792 C C . TRP A 1 107 ? -2.321 0.362 12.621 1.00 75.56 107 TRP A C 1
ATOM 794 O O . TRP A 1 107 ? -3.241 -0.322 12.180 1.00 75.56 107 TRP A O 1
ATOM 804 N N . GLY A 1 108 ? -1.708 1.267 11.858 1.00 78.62 108 GLY A N 1
ATOM 805 C CA . GLY A 1 108 ? -2.096 1.605 10.488 1.00 78.62 108 GLY A CA 1
ATOM 806 C C . GLY A 1 108 ? -1.946 0.432 9.523 1.00 78.62 108 GLY A C 1
ATOM 807 O O . GLY A 1 108 ? -2.803 0.235 8.661 1.00 78.62 108 GLY A O 1
ATOM 808 N N . PHE A 1 109 ? -0.926 -0.416 9.716 1.00 83.75 109 PHE A N 1
ATOM 809 C CA . PHE A 1 109 ? -0.800 -1.650 8.939 1.00 83.75 109 PHE A CA 1
ATOM 810 C C . PHE A 1 109 ? -1.966 -2.617 9.197 1.00 83.75 109 PHE A C 1
ATOM 812 O O . PHE A 1 109 ? -2.496 -3.180 8.242 1.00 83.75 109 PHE A O 1
ATOM 819 N N . ASP A 1 110 ? -2.427 -2.754 10.444 1.00 83.25 110 ASP A N 1
ATOM 820 C CA . ASP A 1 110 ? -3.532 -3.658 10.805 1.00 83.25 110 ASP A CA 1
ATOM 821 C C . ASP A 1 110 ? -4.851 -3.270 10.113 1.00 83.25 110 ASP A C 1
ATOM 823 O O . ASP A 1 110 ? -5.709 -4.120 9.867 1.00 83.25 110 ASP A O 1
ATOM 827 N N . VAL A 1 111 ? -5.015 -1.988 9.767 1.00 84.00 111 VAL A N 1
ATOM 828 C CA . VAL A 1 111 ? -6.183 -1.483 9.027 1.00 84.00 111 VAL A CA 1
ATOM 829 C C . VAL A 1 111 ? -6.149 -1.954 7.575 1.00 84.00 111 VAL A C 1
ATOM 831 O O . VAL A 1 111 ? -7.176 -2.345 7.019 1.00 84.00 111 VAL A O 1
ATOM 834 N N . ILE A 1 112 ? -4.973 -1.907 6.944 1.00 86.12 112 ILE A N 1
ATOM 835 C CA . ILE A 1 112 ? -4.830 -2.168 5.508 1.00 86.12 112 ILE A CA 1
ATOM 836 C C . ILE A 1 112 ? -4.521 -3.633 5.196 1.00 86.12 112 ILE A C 1
ATOM 838 O O . ILE A 1 112 ? -4.922 -4.115 4.140 1.00 86.12 112 ILE A O 1
ATOM 842 N N . GLU A 1 113 ? -3.849 -4.366 6.089 1.00 89.50 113 GLU A N 1
ATOM 843 C CA . GLU A 1 113 ? -3.444 -5.762 5.893 1.00 89.50 113 GLU A CA 1
ATOM 844 C C . GLU A 1 113 ? -4.571 -6.681 5.387 1.00 89.50 113 GLU A C 1
ATOM 846 O O . GLU A 1 113 ? -4.330 -7.419 4.420 1.00 89.50 113 GLU A O 1
ATOM 851 N N . PRO A 1 114 ? -5.789 -6.677 5.972 1.00 89.62 114 PRO A N 1
ATOM 852 C CA . PRO A 1 114 ? -6.873 -7.538 5.497 1.00 89.62 114 PRO A CA 1
ATOM 853 C C . PRO A 1 114 ? -7.389 -7.141 4.108 1.00 89.62 114 PRO A C 1
ATOM 855 O O . PRO A 1 114 ? -8.025 -7.951 3.438 1.00 89.62 114 PRO A O 1
ATOM 858 N N . CYS A 1 115 ? -7.101 -5.917 3.672 1.00 91.69 115 CYS A N 1
ATOM 859 C CA . CYS A 1 115 ? -7.568 -5.333 2.422 1.00 91.69 115 CYS A CA 1
ATOM 860 C C . CYS A 1 115 ? -6.544 -5.430 1.287 1.00 91.69 115 CYS A C 1
ATOM 862 O O . CYS A 1 115 ? -6.883 -5.182 0.128 1.00 91.69 115 CYS A O 1
ATOM 864 N N . LEU A 1 116 ? -5.301 -5.808 1.597 1.00 90.56 116 LEU A N 1
ATOM 865 C CA . LEU A 1 116 ? -4.269 -6.039 0.596 1.00 90.56 116 LEU A CA 1
ATOM 866 C C . LEU A 1 116 ? -4.525 -7.348 -0.167 1.00 90.56 116 LEU A C 1
ATOM 868 O O . LEU A 1 116 ? -4.903 -8.360 0.433 1.00 90.56 116 LEU A O 1
ATOM 872 N N . PRO A 1 117 ? -4.252 -7.378 -1.482 1.00 88.62 117 PRO A N 1
ATOM 873 C CA . PRO A 1 117 ? -4.351 -8.608 -2.256 1.00 88.62 117 PRO A CA 1
ATOM 874 C C . PRO A 1 117 ? -3.334 -9.645 -1.758 1.00 88.62 117 PRO A C 1
ATOM 876 O O . PRO A 1 117 ? -2.226 -9.314 -1.341 1.00 88.62 117 PRO A O 1
ATOM 879 N N . GLU A 1 118 ? -3.681 -10.930 -1.839 1.00 85.00 118 GLU A N 1
ATOM 880 C CA . GLU A 1 118 ? -2.787 -12.005 -1.381 1.00 85.00 118 GLU A CA 1
ATOM 881 C C . GLU A 1 118 ? -1.533 -12.155 -2.253 1.00 85.00 118 GLU A C 1
ATOM 883 O O . GLU A 1 118 ? -0.470 -12.560 -1.778 1.00 85.00 118 GLU A O 1
ATOM 888 N N . LYS A 1 119 ? -1.656 -11.847 -3.547 1.00 87.81 119 LYS A N 1
ATOM 889 C CA . LYS A 1 119 ? -0.601 -12.013 -4.549 1.00 87.81 119 LYS A CA 1
ATOM 890 C C . LYS A 1 119 ? -0.489 -10.770 -5.411 1.00 87.81 119 LYS A C 1
ATOM 892 O O . LYS A 1 119 ? -1.462 -10.049 -5.617 1.00 87.81 119 LYS A O 1
ATOM 897 N N . PHE A 1 120 ? 0.703 -10.573 -5.959 1.00 90.19 120 PHE A N 1
ATOM 898 C CA . PHE A 1 120 ? 0.937 -9.543 -6.956 1.00 90.19 120 PHE A CA 1
ATOM 899 C C . PHE A 1 120 ? 0.085 -9.802 -8.197 1.00 90.19 120 PHE A C 1
ATOM 901 O O . PHE A 1 120 ? 0.095 -10.904 -8.750 1.00 90.19 120 PHE A O 1
ATOM 908 N N . THR A 1 121 ? -0.648 -8.781 -8.633 1.00 90.12 121 THR A N 1
ATOM 909 C CA . THR A 1 121 ? -1.439 -8.837 -9.863 1.00 90.12 121 THR A CA 1
ATOM 910 C C . THR A 1 121 ? -0.613 -8.341 -11.052 1.00 90.12 121 THR A C 1
ATOM 912 O O . THR A 1 121 ? 0.403 -7.659 -10.898 1.00 90.12 121 THR A O 1
ATOM 915 N N . ALA A 1 122 ? -1.061 -8.650 -12.270 1.00 90.19 122 ALA A N 1
ATOM 916 C CA . ALA A 1 122 ? -0.431 -8.119 -13.479 1.00 90.19 122 ALA A CA 1
ATOM 917 C C . ALA A 1 122 ? -0.523 -6.583 -13.561 1.00 90.19 122 ALA A C 1
ATOM 919 O O . ALA A 1 122 ? 0.358 -5.943 -14.134 1.00 90.19 122 ALA A O 1
ATOM 920 N N . GLU A 1 123 ? -1.574 -5.992 -12.989 1.00 89.94 123 GLU A N 1
ATOM 921 C CA . GLU A 1 123 ? -1.741 -4.540 -12.908 1.00 89.94 123 GLU A CA 1
ATOM 922 C C . GLU A 1 123 ? -0.666 -3.912 -12.017 1.00 89.94 123 GLU A C 1
ATOM 924 O O . GLU A 1 123 ? -0.004 -2.974 -12.451 1.00 89.94 123 GLU A O 1
ATOM 929 N N . MET A 1 124 ? -0.407 -4.497 -10.840 1.00 89.44 124 MET A N 1
ATOM 930 C CA . MET A 1 124 ? 0.670 -4.060 -9.943 1.00 89.44 124 MET A CA 1
ATOM 931 C C . MET A 1 124 ? 2.032 -4.082 -10.638 1.00 89.44 124 MET A C 1
ATOM 933 O O . MET A 1 124 ? 2.827 -3.160 -10.487 1.00 89.44 124 MET A O 1
ATOM 937 N N . GLY A 1 125 ? 2.300 -5.120 -11.436 1.00 90.19 125 GLY A N 1
ATOM 938 C CA . GLY A 1 125 ? 3.542 -5.206 -12.205 1.00 90.19 125 GLY A CA 1
ATOM 939 C C . GLY A 1 125 ? 3.681 -4.106 -13.243 1.00 90.19 125 GLY A C 1
ATOM 940 O O . GLY A 1 125 ? 4.742 -3.497 -13.351 1.00 90.19 125 GLY A O 1
ATOM 941 N N . LYS A 1 126 ? 2.601 -3.798 -13.966 1.00 91.00 126 LYS A N 1
ATOM 942 C CA . LYS A 1 126 ? 2.589 -2.681 -14.919 1.00 91.00 126 LYS A CA 1
ATOM 943 C C . LYS A 1 126 ? 2.766 -1.338 -14.214 1.00 91.00 126 LYS A C 1
ATOM 945 O O . LYS A 1 126 ? 3.566 -0.534 -14.678 1.00 91.00 126 LYS A O 1
ATOM 950 N N . ALA A 1 127 ? 2.059 -1.110 -13.107 1.00 89.06 127 ALA A N 1
ATOM 951 C CA . ALA A 1 127 ? 2.161 0.120 -12.325 1.00 89.06 127 ALA A CA 1
ATOM 952 C C . ALA A 1 127 ? 3.596 0.342 -11.823 1.00 89.06 127 ALA A C 1
ATOM 954 O O . ALA A 1 127 ? 4.183 1.388 -12.097 1.00 89.06 127 ALA A O 1
ATOM 955 N N . PHE A 1 128 ? 4.199 -0.685 -11.217 1.00 90.25 128 PHE A N 1
ATOM 956 C CA . PHE A 1 128 ? 5.574 -0.629 -10.727 1.00 90.25 128 PHE A CA 1
ATOM 957 C C . PHE A 1 128 ? 6.583 -0.344 -11.846 1.00 90.25 128 PHE A C 1
ATOM 959 O O . PHE A 1 128 ? 7.420 0.547 -11.716 1.00 90.25 128 PHE A O 1
ATOM 966 N N . VAL A 1 129 ? 6.518 -1.089 -12.958 1.00 92.00 129 VAL A N 1
ATOM 967 C CA . VAL A 1 129 ? 7.466 -0.912 -14.071 1.00 92.00 129 VAL A CA 1
ATOM 968 C C . VAL A 1 129 ? 7.317 0.475 -14.688 1.00 92.00 129 VAL A C 1
ATOM 970 O O . VAL A 1 129 ? 8.327 1.133 -14.922 1.00 92.00 129 VAL A O 1
ATOM 973 N N . ASN A 1 130 ? 6.087 0.949 -14.896 1.00 91.12 130 ASN A N 1
ATOM 974 C CA . ASN A 1 130 ? 5.838 2.281 -15.440 1.00 91.12 130 ASN A CA 1
ATOM 975 C C . ASN A 1 130 ? 6.377 3.382 -14.522 1.00 91.12 130 ASN A C 1
ATOM 977 O O . ASN A 1 130 ? 7.012 4.309 -15.017 1.00 91.12 130 ASN A O 1
ATOM 981 N N . GLN A 1 131 ? 6.176 3.266 -13.206 1.00 88.38 131 GLN A N 1
ATOM 982 C CA . GLN A 1 131 ? 6.715 4.225 -12.241 1.00 88.38 131 GLN A CA 1
ATOM 983 C C . GLN A 1 131 ? 8.249 4.219 -12.249 1.00 88.38 131 GLN A C 1
ATOM 985 O O . GLN A 1 131 ? 8.880 5.266 -12.370 1.00 88.38 131 GLN A O 1
ATOM 990 N N . CYS A 1 132 ? 8.860 3.034 -12.202 1.00 90.12 132 CYS A N 1
ATOM 991 C CA . CYS A 1 132 ? 10.313 2.883 -12.254 1.00 90.12 132 CYS A CA 1
ATOM 992 C C . CYS A 1 132 ? 10.910 3.486 -13.536 1.00 90.12 132 CYS A C 1
ATOM 994 O O . CYS A 1 132 ? 11.925 4.182 -13.488 1.00 90.12 132 CYS A O 1
ATOM 996 N N . VAL A 1 133 ? 10.256 3.266 -14.680 1.00 93.00 133 VAL A N 1
ATOM 997 C CA . VAL A 1 133 ? 10.645 3.843 -15.973 1.00 93.00 133 VAL A CA 1
ATOM 998 C C . VAL A 1 133 ? 10.442 5.358 -16.003 1.00 93.00 133 VAL A C 1
ATOM 1000 O O . VAL A 1 133 ? 11.287 6.062 -16.549 1.00 93.00 133 VAL A O 1
ATOM 1003 N N . ALA A 1 134 ? 9.372 5.881 -15.405 1.00 91.06 134 ALA A N 1
ATOM 1004 C CA . ALA A 1 134 ? 9.148 7.323 -15.317 1.00 91.06 134 ALA A CA 1
ATOM 1005 C C . ALA A 1 134 ? 10.267 8.030 -14.530 1.00 91.06 134 ALA A C 1
ATOM 1007 O O . ALA A 1 134 ? 10.681 9.125 -14.905 1.00 91.06 134 ALA A O 1
ATOM 1008 N N . GLU A 1 135 ? 10.799 7.387 -13.487 1.00 88.81 135 GLU A N 1
ATOM 1009 C CA . GLU A 1 135 ? 11.890 7.929 -12.666 1.00 88.81 135 GLU A CA 1
ATOM 1010 C C . GLU A 1 135 ? 13.288 7.696 -13.263 1.00 88.81 135 GLU A C 1
ATOM 1012 O O . GLU A 1 135 ? 14.182 8.529 -13.105 1.00 88.81 135 GLU A O 1
ATOM 1017 N N . SER A 1 136 ? 13.490 6.566 -13.947 1.00 89.00 136 SER A N 1
ATOM 1018 C CA . SER A 1 136 ? 14.816 6.111 -14.407 1.00 89.00 136 SER A CA 1
ATOM 1019 C C . SER A 1 136 ? 15.054 6.290 -15.912 1.00 89.00 136 SER A C 1
ATOM 1021 O O . SER A 1 136 ? 16.183 6.145 -16.383 1.00 89.00 136 SER A O 1
ATOM 1023 N N . GLY A 1 137 ? 14.008 6.612 -16.672 1.00 90.94 137 GLY A N 1
ATOM 1024 C CA . GLY A 1 137 ? 14.008 6.717 -18.128 1.00 90.94 137 GLY A CA 1
ATOM 1025 C C . GLY A 1 137 ? 13.704 5.397 -18.849 1.00 90.94 137 GLY A C 1
ATOM 1026 O O . GLY A 1 137 ? 13.919 4.301 -18.335 1.00 90.94 137 GLY A O 1
ATOM 1027 N N . GLU A 1 138 ? 13.244 5.504 -20.101 1.00 92.00 138 GLU A N 1
ATOM 1028 C CA . GLU A 1 138 ? 12.816 4.363 -20.934 1.00 92.00 138 GLU A CA 1
ATOM 1029 C C . GLU A 1 138 ? 13.925 3.319 -21.160 1.00 92.00 138 GLU A C 1
ATOM 1031 O O . GLU A 1 138 ? 13.658 2.119 -21.214 1.00 92.00 138 GLU A O 1
ATOM 1036 N N . ALA A 1 139 ? 15.189 3.751 -21.198 1.00 90.50 139 ALA A N 1
ATOM 1037 C CA . ALA A 1 139 ? 16.342 2.857 -21.311 1.00 90.50 139 ALA A CA 1
ATOM 1038 C C . ALA A 1 139 ? 16.464 1.866 -20.133 1.00 90.50 139 ALA A C 1
ATOM 1040 O O . ALA A 1 139 ? 17.072 0.808 -20.283 1.00 90.50 139 ALA A O 1
ATOM 1041 N N . ALA A 1 140 ? 15.868 2.176 -18.977 1.00 92.44 140 ALA A N 1
ATOM 1042 C CA . ALA A 1 140 ? 15.901 1.335 -17.786 1.00 92.44 140 ALA A CA 1
ATOM 1043 C C . ALA A 1 140 ? 14.780 0.279 -17.740 1.00 92.44 140 ALA A C 1
ATOM 1045 O O . ALA A 1 140 ? 14.733 -0.494 -16.783 1.00 92.44 140 ALA A O 1
ATOM 1046 N N . ARG A 1 141 ? 13.896 0.185 -18.751 1.00 93.88 141 ARG A N 1
ATOM 1047 C CA . ARG A 1 141 ? 12.731 -0.725 -18.717 1.00 93.88 141 ARG A CA 1
ATOM 1048 C C . ARG A 1 141 ? 13.099 -2.172 -18.378 1.00 93.88 141 ARG A C 1
ATOM 1050 O O . ARG A 1 141 ? 12.487 -2.753 -17.488 1.00 93.88 141 ARG A O 1
ATOM 1057 N N . SER A 1 142 ? 14.136 -2.728 -19.009 1.00 94.44 142 SER A N 1
ATOM 1058 C CA . SER A 1 142 ? 14.604 -4.099 -18.727 1.00 94.44 142 SER A CA 1
ATOM 1059 C C . SER A 1 142 ? 15.052 -4.282 -17.268 1.00 94.44 142 SER A C 1
ATOM 1061 O O . SER A 1 142 ? 14.780 -5.309 -16.643 1.00 94.44 142 SER A O 1
ATOM 1063 N N . VAL A 1 143 ? 15.703 -3.267 -16.688 1.00 94.38 143 VAL A N 1
ATOM 1064 C CA . VAL A 1 143 ? 16.112 -3.274 -15.275 1.00 94.38 143 VAL A CA 1
ATOM 1065 C C . VAL A 1 143 ? 14.886 -3.190 -14.366 1.00 94.38 143 VAL A C 1
ATOM 1067 O O . VAL A 1 143 ? 14.809 -3.939 -13.393 1.00 94.38 143 VAL A O 1
ATOM 1070 N N . CYS A 1 144 ? 13.902 -2.351 -14.693 1.00 94.19 144 CYS A N 1
ATOM 1071 C CA . CYS A 1 144 ? 12.648 -2.230 -13.946 1.00 94.19 144 CYS A CA 1
ATOM 1072 C C . CYS A 1 144 ? 11.836 -3.537 -13.955 1.00 94.19 144 CYS A C 1
ATOM 1074 O O . CYS A 1 144 ? 11.377 -3.991 -12.905 1.00 94.19 144 CYS A O 1
ATOM 1076 N N . GLU A 1 145 ? 11.713 -4.192 -15.113 1.00 94.88 145 GLU A N 1
ATOM 1077 C CA . GLU A 1 145 ? 11.052 -5.496 -15.250 1.00 94.88 145 GLU A CA 1
ATOM 1078 C C . GLU A 1 145 ? 11.783 -6.593 -14.460 1.00 94.88 145 GLU A C 1
ATOM 1080 O O . GLU A 1 145 ? 11.153 -7.377 -13.743 1.00 94.88 145 GLU A O 1
ATOM 1085 N N . CYS A 1 146 ? 13.120 -6.627 -14.533 1.00 95.62 146 CYS A N 1
ATOM 1086 C CA . CYS A 1 146 ? 13.934 -7.538 -13.729 1.00 95.62 146 CYS A CA 1
ATOM 1087 C C . CYS A 1 146 ? 13.736 -7.291 -12.229 1.00 95.62 146 CYS A C 1
ATOM 1089 O O . CYS A 1 146 ? 13.517 -8.239 -11.473 1.00 95.62 146 CYS A O 1
ATOM 1091 N N . THR A 1 147 ? 13.759 -6.026 -11.807 1.00 94.19 147 THR A N 1
ATOM 1092 C CA . THR A 1 147 ? 13.599 -5.620 -10.405 1.00 94.19 147 THR A CA 1
ATOM 1093 C C . THR A 1 147 ? 12.259 -6.100 -9.867 1.00 94.19 147 THR A C 1
ATOM 1095 O O . THR A 1 147 ? 12.212 -6.780 -8.843 1.00 94.19 147 THR A O 1
ATOM 1098 N N . TYR A 1 148 ? 11.173 -5.853 -10.604 1.00 93.38 148 TYR A N 1
ATOM 1099 C CA . TYR A 1 148 ? 9.846 -6.341 -10.239 1.00 93.38 148 TYR A CA 1
ATOM 1100 C C . TYR A 1 148 ? 9.797 -7.872 -10.122 1.00 93.38 148 TYR A C 1
ATOM 1102 O O . TYR A 1 148 ? 9.264 -8.428 -9.157 1.00 93.38 148 TYR A O 1
ATOM 1110 N N . LYS A 1 149 ? 10.406 -8.584 -11.075 1.00 94.50 149 LYS A N 1
ATOM 1111 C CA . LYS A 1 149 ? 10.472 -10.050 -11.051 1.00 94.50 149 LYS A CA 1
ATOM 1112 C C . LYS A 1 149 ? 11.222 -10.584 -9.828 1.00 94.50 149 LYS A C 1
ATOM 1114 O O . LYS A 1 149 ? 10.855 -11.627 -9.300 1.00 94.50 149 LYS A O 1
ATOM 1119 N N . GLU A 1 150 ? 12.269 -9.907 -9.376 1.00 94.38 150 GLU A N 1
ATOM 1120 C CA . GLU A 1 150 ? 12.998 -10.303 -8.169 1.00 94.38 150 GLU A CA 1
ATOM 1121 C C . GLU A 1 150 ? 12.239 -9.934 -6.882 1.00 94.38 150 GLU A C 1
ATOM 1123 O O . GLU A 1 150 ? 12.216 -10.734 -5.946 1.00 94.38 150 GLU A O 1
ATOM 1128 N N . ILE A 1 151 ? 11.538 -8.794 -6.849 1.00 92.31 151 ILE A N 1
ATOM 1129 C CA . ILE A 1 151 ? 10.651 -8.419 -5.733 1.00 92.31 151 ILE A CA 1
ATOM 1130 C C . ILE A 1 151 ? 9.574 -9.487 -5.524 1.00 92.31 151 ILE A C 1
ATOM 1132 O O . ILE A 1 151 ? 9.411 -9.996 -4.418 1.00 92.31 151 ILE A O 1
ATOM 1136 N N . THR A 1 152 ? 8.879 -9.883 -6.591 1.00 92.81 152 THR A N 1
ATOM 1137 C CA . THR A 1 152 ? 7.783 -10.869 -6.521 1.00 92.81 152 THR A CA 1
ATOM 1138 C C . THR A 1 152 ? 8.234 -12.283 -6.137 1.00 92.81 152 THR A C 1
ATOM 1140 O O . THR A 1 152 ? 7.411 -13.086 -5.704 1.00 92.81 152 THR A O 1
ATOM 1143 N N . LYS A 1 153 ? 9.531 -12.605 -6.253 1.00 92.88 153 LYS A N 1
ATOM 1144 C CA . LYS A 1 153 ? 10.103 -13.859 -5.731 1.00 92.88 153 LYS A CA 1
ATOM 1145 C C . LYS A 1 153 ? 10.386 -13.803 -4.233 1.00 92.88 153 LYS A C 1
ATOM 1147 O O . LYS A 1 153 ? 10.330 -14.837 -3.573 1.00 92.88 153 LYS A O 1
ATOM 1152 N N . LYS A 1 154 ? 10.766 -12.630 -3.721 1.00 89.75 154 LYS A N 1
ATOM 1153 C CA . LYS A 1 154 ? 11.181 -12.448 -2.324 1.00 89.75 154 LYS A CA 1
ATOM 1154 C C . LYS A 1 154 ? 10.029 -12.074 -1.400 1.00 89.75 154 LYS A C 1
ATOM 1156 O O . LYS A 1 154 ? 10.077 -12.408 -0.221 1.00 89.75 154 LYS A O 1
ATOM 1161 N N . TYR A 1 155 ? 9.015 -11.392 -1.920 1.00 89.94 155 TYR A N 1
ATOM 1162 C CA . TYR A 1 155 ? 7.925 -10.848 -1.123 1.00 89.94 155 TYR A CA 1
ATOM 1163 C C . TYR A 1 155 ? 6.565 -11.351 -1.610 1.00 89.94 155 TYR A C 1
ATOM 1165 O O . TYR A 1 155 ? 6.362 -11.657 -2.782 1.00 89.94 155 TYR A O 1
ATOM 1173 N N . THR A 1 156 ? 5.613 -11.379 -0.683 1.00 91.38 156 THR A N 1
ATOM 1174 C CA . THR A 1 156 ? 4.175 -11.259 -0.957 1.00 91.38 156 THR A CA 1
ATOM 1175 C C . THR A 1 156 ? 3.783 -9.782 -0.905 1.00 91.38 156 THR A C 1
ATOM 1177 O O . THR A 1 156 ? 4.548 -8.968 -0.387 1.00 91.38 156 THR A O 1
ATOM 1180 N N . VAL A 1 157 ? 2.591 -9.410 -1.384 1.00 90.56 157 VAL A N 1
ATOM 1181 C CA . VAL A 1 157 ? 2.131 -8.012 -1.276 1.00 90.56 157 VAL A CA 1
ATOM 1182 C C . VAL A 1 157 ? 2.075 -7.581 0.189 1.00 90.56 157 VAL A C 1
ATOM 1184 O O . VAL A 1 157 ? 2.614 -6.536 0.540 1.00 90.56 157 VAL A O 1
ATOM 1187 N N . LYS A 1 158 ? 1.522 -8.430 1.064 1.00 89.94 158 LYS A N 1
ATOM 1188 C CA . LYS A 1 158 ? 1.450 -8.163 2.506 1.00 89.94 158 LYS A CA 1
ATOM 1189 C C . LYS A 1 158 ? 2.826 -7.957 3.126 1.00 89.94 158 LYS A C 1
ATOM 1191 O O . LYS A 1 158 ? 3.041 -6.953 3.788 1.00 89.94 158 LYS A O 1
ATOM 1196 N N . SER A 1 159 ? 3.776 -8.863 2.883 1.00 89.81 159 SER A N 1
ATOM 1197 C CA . SER A 1 159 ? 5.122 -8.738 3.461 1.00 89.81 159 SER A CA 1
ATOM 1198 C C . SER A 1 159 ? 5.903 -7.550 2.894 1.00 89.81 159 SER A C 1
ATOM 1200 O O . SER A 1 159 ? 6.734 -6.983 3.599 1.00 89.81 159 SER A O 1
ATOM 1202 N N . LEU A 1 160 ? 5.654 -7.182 1.631 1.00 89.00 160 LEU A N 1
ATOM 1203 C CA . LEU A 1 160 ? 6.240 -5.999 1.001 1.00 89.00 160 LEU A CA 1
ATOM 1204 C C . LEU A 1 160 ? 5.752 -4.723 1.694 1.00 89.00 160 LEU A C 1
ATOM 1206 O O . LEU A 1 160 ? 6.564 -3.929 2.158 1.00 89.00 160 LEU A O 1
ATOM 1210 N N . VAL A 1 161 ? 4.430 -4.564 1.800 1.00 87.62 161 VAL A N 1
ATOM 1211 C CA . VAL A 1 161 ? 3.812 -3.397 2.440 1.00 87.62 161 VAL A CA 1
ATOM 1212 C C . VAL A 1 161 ? 4.190 -3.352 3.918 1.00 87.62 161 VAL A C 1
ATOM 1214 O O . VAL A 1 161 ? 4.651 -2.323 4.390 1.00 87.62 161 VAL A O 1
ATOM 1217 N N . LYS A 1 162 ? 4.136 -4.485 4.625 1.00 87.19 162 LYS A N 1
ATOM 1218 C CA . LYS A 1 162 ? 4.568 -4.576 6.024 1.00 87.19 162 LYS A CA 1
ATOM 1219 C C . LYS A 1 162 ? 6.013 -4.121 6.228 1.00 87.19 162 LYS A C 1
ATOM 1221 O O . LYS A 1 162 ? 6.288 -3.366 7.149 1.00 87.19 162 LYS A O 1
ATOM 1226 N N . SER A 1 163 ? 6.931 -4.539 5.353 1.00 86.19 163 SER A N 1
ATOM 1227 C CA . SER A 1 163 ? 8.337 -4.112 5.433 1.00 86.19 163 SER A CA 1
ATOM 122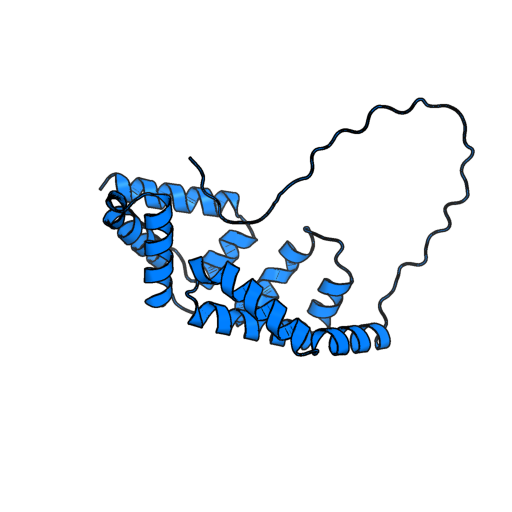8 C C . SER A 1 163 ? 8.497 -2.612 5.194 1.00 86.19 163 SER A C 1
ATOM 1230 O O . SER A 1 163 ? 9.331 -1.991 5.844 1.00 86.19 163 SER A O 1
ATOM 1232 N N . ALA A 1 164 ? 7.701 -2.031 4.291 1.00 84.06 164 ALA A N 1
ATOM 1233 C CA . ALA A 1 164 ? 7.703 -0.593 4.039 1.00 84.06 164 ALA A CA 1
ATOM 1234 C C . ALA A 1 164 ? 7.183 0.213 5.242 1.00 84.06 164 ALA A C 1
ATOM 1236 O O . ALA A 1 164 ? 7.733 1.270 5.523 1.00 84.06 164 ALA A O 1
ATOM 1237 N N . PHE A 1 165 ? 6.184 -0.309 5.963 1.00 81.44 165 PHE A N 1
ATOM 1238 C CA . PHE A 1 165 ? 5.655 0.297 7.189 1.00 81.44 165 PHE A CA 1
ATOM 1239 C C . PHE A 1 165 ? 6.610 0.142 8.381 1.00 81.44 165 PHE A C 1
ATOM 1241 O O . PHE A 1 165 ? 6.980 1.122 9.011 1.00 81.44 165 PHE A O 1
ATOM 1248 N N . GLU A 1 166 ? 7.039 -1.083 8.696 1.00 83.69 166 GLU A N 1
ATOM 1249 C CA . GLU A 1 166 ? 7.788 -1.353 9.932 1.00 83.69 166 GLU A CA 1
ATOM 1250 C C . GLU A 1 166 ? 9.286 -1.034 9.823 1.00 83.69 166 GLU A C 1
ATOM 1252 O O . GLU A 1 166 ? 9.937 -0.774 10.831 1.00 83.69 166 GLU A O 1
ATOM 1257 N N . ASN A 1 167 ? 9.875 -1.132 8.625 1.00 84.94 167 ASN A N 1
ATOM 1258 C CA . ASN A 1 167 ? 11.321 -1.000 8.420 1.00 84.94 167 ASN A CA 1
ATOM 1259 C C . ASN A 1 167 ? 11.654 -0.311 7.077 1.00 84.94 167 ASN A C 1
ATOM 1261 O O . ASN A 1 167 ? 12.316 -0.922 6.224 1.00 84.94 167 ASN A O 1
ATOM 1265 N N . PRO A 1 168 ? 11.243 0.954 6.872 1.00 83.25 168 PRO A N 1
ATOM 1266 C CA . PRO A 1 168 ? 11.374 1.646 5.587 1.00 83.25 168 PRO A CA 1
ATOM 1267 C C . PRO A 1 168 ? 12.822 1.720 5.081 1.00 83.25 168 PRO A C 1
ATOM 1269 O O . PRO A 1 168 ? 13.068 1.474 3.901 1.00 83.25 168 PRO A O 1
ATOM 1272 N N . GLU A 1 169 ? 13.802 1.965 5.959 1.00 87.19 169 GLU A N 1
ATOM 1273 C CA . GLU A 1 169 ? 15.225 2.026 5.577 1.00 87.19 169 GLU A CA 1
ATOM 1274 C C . GLU A 1 169 ? 15.745 0.681 5.055 1.00 87.19 169 GLU A C 1
ATOM 1276 O O . GLU A 1 169 ? 16.413 0.608 4.021 1.00 87.19 169 GLU A O 1
ATOM 1281 N N . LYS A 1 170 ? 15.409 -0.413 5.750 1.00 87.75 170 LYS A N 1
ATOM 1282 C CA . LYS A 1 170 ? 15.797 -1.762 5.329 1.00 87.75 170 LYS A CA 1
ATOM 1283 C C . LYS A 1 170 ? 15.133 -2.119 4.006 1.00 87.75 170 LYS A C 1
ATOM 1285 O O . LYS A 1 170 ? 15.791 -2.647 3.115 1.00 87.75 170 LYS A O 1
ATOM 1290 N N . MET A 1 171 ? 13.849 -1.799 3.876 1.00 87.94 171 MET A N 1
ATOM 1291 C CA . MET A 1 171 ? 13.088 -2.032 2.659 1.00 87.94 171 MET A CA 1
ATOM 1292 C C . MET A 1 171 ? 13.694 -1.272 1.471 1.00 87.94 171 MET A C 1
ATOM 1294 O O . MET A 1 171 ? 13.902 -1.848 0.404 1.00 87.94 171 MET A O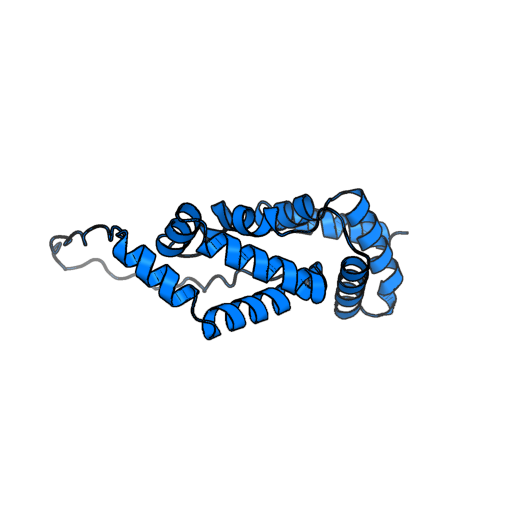 1
ATOM 1298 N N . GLN A 1 172 ? 14.060 -0.005 1.666 1.00 87.12 172 GLN A N 1
ATOM 1299 C CA . GLN A 1 172 ? 14.738 0.793 0.650 1.00 87.12 172 GLN A CA 1
ATOM 1300 C C . GLN A 1 172 ? 16.080 0.169 0.241 1.00 87.12 172 GLN A C 1
ATOM 1302 O O . GLN A 1 172 ? 16.354 0.035 -0.952 1.00 87.12 172 GLN A O 1
ATOM 1307 N N . MET A 1 173 ? 16.898 -0.258 1.207 1.00 89.62 173 MET A N 1
ATOM 1308 C CA . MET A 1 173 ? 18.178 -0.919 0.932 1.00 89.62 173 MET A CA 1
ATOM 1309 C C . MET A 1 173 ? 18.000 -2.232 0.163 1.00 89.62 173 MET A C 1
ATOM 1311 O O . MET A 1 173 ? 18.717 -2.467 -0.811 1.00 89.62 173 MET A O 1
ATOM 1315 N N . ASP A 1 174 ? 17.025 -3.060 0.542 1.00 90.31 174 ASP A N 1
ATOM 1316 C CA . ASP A 1 174 ? 16.717 -4.312 -0.154 1.00 90.31 174 ASP A CA 1
ATOM 1317 C C . ASP A 1 174 ? 16.308 -4.051 -1.612 1.00 90.31 174 ASP A C 1
ATOM 1319 O O . ASP A 1 174 ? 16.813 -4.713 -2.525 1.00 90.31 174 ASP A O 1
ATOM 1323 N N . LEU A 1 175 ? 15.450 -3.052 -1.858 1.00 89.00 175 LEU A N 1
ATOM 1324 C CA . LEU A 1 175 ? 15.053 -2.652 -3.211 1.00 89.00 175 LEU A CA 1
ATOM 1325 C C . LEU A 1 175 ? 16.242 -2.156 -4.040 1.00 89.00 175 LEU A C 1
ATOM 1327 O O . LEU A 1 175 ? 16.389 -2.560 -5.195 1.00 89.00 175 LEU A O 1
ATOM 1331 N N . VAL A 1 176 ? 17.119 -1.334 -3.456 1.00 90.38 176 VAL A N 1
ATOM 1332 C CA . VAL A 1 176 ? 18.333 -0.841 -4.125 1.00 90.38 176 VAL A CA 1
ATOM 1333 C C . VAL A 1 176 ? 19.272 -1.993 -4.480 1.00 90.38 176 VAL A C 1
ATOM 1335 O O . VAL A 1 176 ? 19.792 -2.033 -5.595 1.00 90.38 176 VAL A O 1
ATOM 1338 N N . MET A 1 177 ? 19.467 -2.966 -3.584 1.00 91.94 177 MET A N 1
ATOM 1339 C CA . MET A 1 177 ? 20.295 -4.142 -3.874 1.00 91.94 177 MET A CA 1
ATOM 1340 C C . MET A 1 177 ? 19.704 -4.999 -4.996 1.00 91.94 177 MET A C 1
ATOM 1342 O O . MET A 1 177 ? 20.442 -5.477 -5.858 1.00 91.94 177 MET A O 1
ATOM 1346 N N . ILE A 1 178 ? 18.380 -5.185 -5.011 1.00 92.62 178 ILE A N 1
ATOM 1347 C CA . ILE A 1 178 ? 17.691 -5.909 -6.086 1.00 92.62 178 ILE A CA 1
ATOM 1348 C C . ILE A 1 178 ? 17.886 -5.184 -7.423 1.00 92.62 178 ILE A C 1
ATOM 1350 O O . ILE A 1 178 ? 18.300 -5.810 -8.401 1.00 92.62 178 ILE A O 1
ATOM 1354 N N . ALA A 1 179 ? 17.638 -3.872 -7.455 1.00 90.69 179 ALA A N 1
ATOM 1355 C CA . ALA A 1 179 ? 17.788 -3.061 -8.657 1.00 90.69 179 ALA A CA 1
ATOM 1356 C C . ALA A 1 179 ? 19.237 -3.065 -9.168 1.00 90.69 179 ALA A C 1
ATOM 1358 O O . ALA A 1 179 ? 19.474 -3.296 -10.353 1.00 90.69 179 ALA A O 1
ATOM 1359 N N . GLY A 1 180 ? 20.218 -2.910 -8.272 1.00 91.62 180 GLY A N 1
ATOM 1360 C CA . GLY A 1 180 ? 21.641 -2.996 -8.605 1.00 91.62 180 GLY A CA 1
ATOM 1361 C C . GLY A 1 180 ? 22.030 -4.359 -9.183 1.00 91.62 180 GLY A C 1
ATOM 1362 O O . GLY A 1 180 ? 22.718 -4.427 -10.198 1.00 91.62 180 GLY A O 1
ATOM 1363 N N . GLY A 1 181 ? 21.522 -5.452 -8.606 1.00 92.56 181 GLY A N 1
ATOM 1364 C CA . GLY A 1 181 ? 21.731 -6.801 -9.137 1.00 92.56 181 GLY A CA 1
ATOM 1365 C C . GLY A 1 181 ? 21.101 -7.029 -10.516 1.00 92.56 181 GLY A C 1
ATOM 1366 O O . GLY A 1 181 ? 21.593 -7.855 -11.280 1.00 92.56 181 GLY A O 1
ATOM 1367 N N . CYS A 1 182 ? 20.031 -6.308 -10.851 1.00 93.25 182 CYS A N 1
ATOM 1368 C CA . CYS A 1 182 ? 19.419 -6.329 -12.179 1.00 93.25 182 CYS A CA 1
ATOM 1369 C C . CYS A 1 182 ? 20.152 -5.446 -13.195 1.00 93.25 182 CYS A C 1
ATOM 1371 O O . CYS A 1 182 ? 20.207 -5.812 -14.361 1.00 93.25 182 CYS A O 1
ATOM 1373 N N . ALA A 1 183 ? 20.731 -4.322 -12.769 1.00 89.94 183 ALA A N 1
ATOM 1374 C CA . ALA A 1 183 ? 21.506 -3.435 -13.637 1.00 89.94 183 ALA A CA 1
ATOM 1375 C C . ALA A 1 183 ? 22.876 -4.014 -14.038 1.00 89.94 183 ALA A C 1
ATOM 1377 O O . ALA A 1 183 ? 23.454 -3.591 -15.034 1.00 89.94 183 ALA A O 1
ATOM 1378 N N . LEU A 1 184 ? 23.403 -4.960 -13.253 1.00 90.00 184 LEU A N 1
ATOM 1379 C CA . LEU A 1 184 ? 24.672 -5.652 -13.513 1.00 90.00 184 LEU A CA 1
ATOM 1380 C C . LEU A 1 184 ? 24.528 -6.914 -14.386 1.00 90.00 184 LEU A C 1
ATOM 1382 O O . LEU A 1 184 ? 25.539 -7.555 -14.674 1.00 90.00 184 LEU A O 1
ATOM 1386 N N . LYS A 1 185 ? 23.300 -7.298 -14.752 1.00 80.81 185 LYS A N 1
ATOM 1387 C CA . LYS A 1 185 ? 23.013 -8.417 -15.664 1.00 80.81 185 LYS A CA 1
ATOM 1388 C C . LYS A 1 185 ? 22.940 -7.930 -17.103 1.00 80.81 185 LYS A C 1
ATOM 1390 O O . LYS A 1 185 ? 23.408 -8.695 -17.972 1.00 80.81 185 LYS A O 1
#